Protein AF-A0A1R1DD20-F1 (afdb_monomer_lite)

Radius of gyration: 74.88 Å; chains: 1; bounding box: 158×71×211 Å

Structure (mmCIF, N/CA/C/O backbone):
data_AF-A0A1R1DD20-F1
#
_entry.id   AF-A0A1R1DD20-F1
#
loop_
_atom_site.group_PDB
_atom_site.id
_atom_site.type_symbol
_atom_site.label_atom_id
_atom_site.label_alt_id
_atom_site.label_comp_id
_atom_site.label_asym_id
_atom_site.label_entity_id
_atom_site.label_seq_id
_atom_site.pdbx_PDB_ins_code
_atom_site.Cartn_x
_atom_site.Cartn_y
_atom_site.Cartn_z
_atom_site.occupancy
_atom_site.B_iso_or_equiv
_atom_site.auth_seq_id
_atom_site.auth_comp_id
_atom_site.auth_asym_id
_atom_site.auth_atom_id
_atom_site.pdbx_PDB_model_num
ATOM 1 N N . MET A 1 1 ? -48.613 -47.221 104.672 1.00 61.50 1 MET A N 1
ATOM 2 C CA . MET A 1 1 ? -49.434 -46.073 104.226 1.00 61.50 1 MET A CA 1
ATOM 3 C C . MET A 1 1 ? -50.662 -46.641 103.540 1.00 61.50 1 MET A C 1
ATOM 5 O O . MET A 1 1 ? -50.498 -47.366 102.568 1.00 61.50 1 MET A O 1
ATOM 9 N N . ALA A 1 2 ? -51.856 -46.431 104.097 1.00 71.31 2 ALA A N 1
ATOM 10 C CA . ALA A 1 2 ? -53.086 -46.930 103.487 1.00 71.31 2 ALA A CA 1
ATOM 11 C C . ALA A 1 2 ? -53.359 -46.147 102.195 1.00 71.31 2 ALA A C 1
ATOM 13 O O . ALA A 1 2 ? -53.372 -44.917 102.213 1.00 71.31 2 ALA A O 1
ATOM 14 N N . PHE A 1 3 ? -53.541 -46.850 101.078 1.00 74.38 3 PHE A N 1
ATOM 15 C CA . PHE A 1 3 ? -53.984 -46.236 99.832 1.00 74.38 3 PHE A CA 1
ATOM 16 C C . PHE A 1 3 ? -55.455 -45.858 100.003 1.00 74.38 3 PHE A C 1
ATOM 18 O O . PHE A 1 3 ? -56.315 -46.733 100.064 1.00 74.38 3 PHE A O 1
ATOM 25 N N . ILE A 1 4 ? -55.739 -44.565 100.150 1.00 79.25 4 ILE A N 1
ATOM 26 C CA . ILE A 1 4 ? -57.110 -44.056 100.176 1.00 79.25 4 ILE A CA 1
ATOM 27 C C . ILE A 1 4 ? -57.468 -43.712 98.726 1.00 79.25 4 ILE A C 1
ATOM 29 O O . ILE A 1 4 ? -56.959 -42.714 98.207 1.00 79.25 4 ILE A O 1
ATOM 33 N N . PRO A 1 5 ? -58.293 -44.522 98.037 1.00 80.25 5 PRO A N 1
ATOM 34 C CA . PRO A 1 5 ? -58.722 -44.191 96.690 1.00 80.25 5 PRO A CA 1
ATOM 35 C C . PRO A 1 5 ? -59.561 -42.913 96.733 1.00 80.25 5 PRO A C 1
ATOM 37 O O . PRO A 1 5 ? -60.446 -42.746 97.575 1.00 80.25 5 PRO A O 1
ATOM 40 N N . ARG A 1 6 ? -59.280 -41.989 95.815 1.00 82.31 6 ARG A N 1
ATOM 41 C CA . ARG A 1 6 ? -60.066 -40.764 95.680 1.00 82.31 6 ARG A CA 1
ATOM 42 C C . ARG A 1 6 ? -61.450 -41.142 95.157 1.00 82.31 6 ARG A C 1
ATOM 44 O O . ARG A 1 6 ? -61.569 -41.641 94.042 1.00 82.31 6 ARG A O 1
ATOM 51 N N . LEU A 1 7 ? -62.490 -40.911 95.956 1.00 78.56 7 LEU A N 1
ATOM 52 C CA . LEU A 1 7 ? -63.867 -41.129 95.523 1.00 78.56 7 LEU A CA 1
ATOM 53 C C . LEU A 1 7 ? -64.209 -40.084 94.452 1.00 78.56 7 LEU A C 1
ATOM 55 O O . LEU A 1 7 ? -64.251 -38.885 94.740 1.00 78.56 7 LEU A O 1
ATOM 59 N N . ILE A 1 8 ? -64.406 -40.523 93.208 1.00 84.06 8 ILE A N 1
ATOM 60 C CA . ILE A 1 8 ? -64.797 -39.630 92.115 1.00 84.06 8 ILE A CA 1
ATOM 61 C C . ILE A 1 8 ? -66.278 -39.309 92.288 1.00 84.06 8 ILE A C 1
ATOM 63 O O . ILE A 1 8 ? -67.155 -40.125 92.018 1.00 84.06 8 ILE A O 1
ATOM 67 N N . THR A 1 9 ? -66.555 -38.114 92.796 1.00 86.44 9 THR A N 1
ATOM 68 C CA . THR A 1 9 ? -67.909 -37.568 92.862 1.00 86.44 9 THR A CA 1
ATOM 69 C C . THR A 1 9 ? -68.237 -36.874 91.544 1.00 86.44 9 THR A C 1
ATOM 71 O O . THR A 1 9 ? -67.338 -36.391 90.858 1.00 86.44 9 THR A O 1
ATOM 74 N N . LYS A 1 10 ? -69.526 -36.753 91.203 1.00 87.88 10 LYS A N 1
ATOM 75 C CA . LYS A 1 10 ? -69.967 -36.015 90.002 1.00 87.88 10 LYS A CA 1
ATOM 76 C C . LYS A 1 10 ? -69.377 -34.600 89.922 1.00 87.88 10 LYS A C 1
ATOM 78 O O . LYS A 1 10 ? -69.070 -34.124 88.839 1.00 87.88 10 LYS A O 1
ATOM 83 N N . PHE A 1 11 ? -69.179 -33.951 91.071 1.00 88.19 11 PHE A N 1
ATOM 84 C CA . PHE A 1 11 ? -68.541 -32.637 91.154 1.00 88.19 11 PHE A CA 1
ATOM 85 C C . PHE A 1 11 ? -67.050 -32.674 90.795 1.00 88.19 11 PHE A C 1
ATOM 87 O O . PHE A 1 11 ? -66.579 -31.793 90.082 1.00 88.19 11 PHE A O 1
ATOM 94 N N . LEU A 1 12 ? -66.305 -33.686 91.260 1.00 88.12 12 LEU A N 1
ATOM 95 C CA . LEU A 1 12 ? -64.890 -33.847 90.915 1.00 88.12 12 LEU A CA 1
ATOM 96 C C . LEU A 1 12 ? -64.710 -34.206 89.434 1.00 88.12 12 LEU A C 1
ATOM 98 O O . LEU A 1 12 ? -63.778 -33.723 88.800 1.00 88.12 12 LEU A O 1
ATOM 102 N N . ASP A 1 13 ? -65.608 -35.029 88.896 1.00 90.75 13 ASP A N 1
ATOM 103 C CA . ASP A 1 13 ? -65.610 -35.431 87.489 1.00 90.75 13 ASP A CA 1
ATOM 104 C C . ASP A 1 13 ? -65.896 -34.239 86.563 1.00 90.75 13 ASP A C 1
ATOM 106 O O . ASP A 1 13 ? -65.134 -33.963 85.639 1.00 90.75 13 ASP A O 1
ATOM 110 N N . LEU A 1 14 ? -66.911 -33.436 86.897 1.00 92.12 14 LEU A N 1
ATOM 111 C CA . LEU A 1 14 ? -67.240 -32.210 86.170 1.00 92.12 14 LEU A CA 1
ATOM 112 C C . LEU A 1 14 ? -66.114 -31.168 86.242 1.00 92.12 14 LEU A C 1
ATOM 114 O O . LEU A 1 14 ? -65.794 -30.539 85.238 1.00 92.12 14 LEU A O 1
ATOM 118 N N . ALA A 1 15 ? -65.467 -31.017 87.401 1.00 91.75 15 ALA A N 1
ATOM 119 C CA . ALA A 1 15 ? -64.310 -30.136 87.546 1.00 91.75 15 ALA A CA 1
ATOM 120 C C . ALA A 1 15 ? -63.096 -30.623 86.732 1.00 91.75 15 ALA A C 1
ATOM 122 O O . ALA A 1 15 ? -62.357 -29.815 86.176 1.00 91.75 15 ALA A O 1
ATOM 123 N N . ASN A 1 16 ? -62.875 -31.937 86.637 1.00 91.94 16 ASN A N 1
ATOM 124 C CA . ASN A 1 16 ? -61.813 -32.498 85.799 1.00 91.94 16 ASN A CA 1
ATOM 125 C C . ASN A 1 16 ? -62.098 -32.312 84.308 1.00 91.94 16 ASN A C 1
ATOM 127 O O . ASN A 1 16 ? -61.188 -31.944 83.569 1.00 91.94 16 ASN A O 1
ATOM 131 N N . LEU A 1 17 ? -63.346 -32.521 83.887 1.00 94.25 17 LEU A N 1
ATOM 132 C CA . LEU A 1 17 ? -63.783 -32.286 82.516 1.00 94.25 17 LEU A CA 1
ATOM 133 C C . LEU A 1 17 ? -63.653 -30.808 82.133 1.00 94.25 17 LEU A C 1
ATOM 135 O O . LEU A 1 17 ? -63.146 -30.512 81.058 1.00 94.25 17 LEU A O 1
ATOM 139 N N . GLN A 1 18 ? -64.022 -29.891 83.033 1.00 95.25 18 GLN A N 1
ATOM 140 C CA . GLN A 1 18 ? -63.839 -28.455 82.818 1.00 95.25 18 GLN A CA 1
ATOM 141 C C . GLN A 1 18 ? -62.367 -28.114 82.568 1.00 95.25 18 GLN A C 1
ATOM 143 O O . GLN A 1 18 ? -62.055 -27.515 81.549 1.00 95.25 18 GLN A O 1
ATOM 148 N N . ARG A 1 19 ? -61.449 -28.591 83.421 1.00 96.31 19 ARG A N 1
ATOM 149 C CA . ARG A 1 19 ? -60.005 -28.375 83.214 1.00 96.31 19 ARG A CA 1
ATOM 150 C C . ARG A 1 19 ? -59.499 -28.961 81.898 1.00 96.31 19 ARG A C 1
ATOM 152 O O . ARG A 1 19 ? -58.594 -28.406 81.291 1.00 96.31 19 ARG A O 1
ATOM 159 N N . HIS A 1 20 ? -60.041 -30.099 81.471 1.00 96.50 20 HIS A N 1
ATOM 160 C CA . HIS A 1 20 ? -59.657 -30.700 80.197 1.00 96.50 20 HIS A CA 1
ATOM 161 C C . HIS A 1 20 ? -60.138 -29.859 79.007 1.00 96.50 20 HIS A C 1
ATOM 163 O O . HIS A 1 20 ? -59.388 -29.678 78.052 1.00 96.50 20 HIS A O 1
ATOM 169 N N . ASN A 1 21 ? -61.346 -29.298 79.094 1.00 96.56 21 ASN A N 1
ATOM 170 C CA . ASN A 1 21 ? -61.880 -28.378 78.092 1.00 96.56 21 ASN A CA 1
ATOM 171 C C . ASN A 1 21 ? -61.090 -27.061 78.043 1.00 96.56 21 ASN A C 1
ATOM 173 O O . ASN A 1 21 ? -60.796 -26.580 76.952 1.00 96.56 21 ASN A O 1
ATOM 177 N N . ASP A 1 22 ? -60.702 -26.520 79.200 1.00 97.19 22 ASP A N 1
ATOM 178 C CA . ASP A 1 22 ? -59.865 -25.317 79.288 1.00 97.19 22 ASP A CA 1
ATOM 179 C C . ASP A 1 22 ? -58.496 -25.573 78.636 1.00 97.19 22 ASP A C 1
ATOM 181 O O . ASP A 1 22 ? -58.099 -24.853 77.723 1.00 97.19 22 ASP A O 1
ATOM 185 N N . ASN A 1 23 ? -57.833 -26.682 78.993 1.00 97.31 23 ASN A N 1
ATOM 186 C CA . ASN A 1 23 ? -56.569 -27.086 78.371 1.00 97.31 23 ASN A CA 1
ATOM 187 C C . ASN A 1 23 ? -56.694 -27.260 76.847 1.00 97.31 23 ASN A C 1
ATOM 189 O O . ASN A 1 23 ? -55.783 -26.896 76.109 1.00 97.31 23 ASN A O 1
ATOM 193 N N . PHE A 1 24 ? -57.798 -27.841 76.364 1.00 97.56 24 PHE A N 1
ATOM 194 C CA . PHE A 1 24 ? -58.042 -27.996 74.929 1.00 97.56 24 PHE A CA 1
ATOM 195 C C . PHE A 1 24 ? -58.168 -26.635 74.228 1.00 97.56 24 PHE A C 1
ATOM 197 O O . PHE A 1 24 ? -57.576 -26.433 73.169 1.00 97.56 24 PHE A O 1
ATOM 204 N N . SER A 1 25 ? -58.888 -25.690 74.839 1.00 97.44 25 SER A N 1
ATOM 205 C CA . SER A 1 25 ? -59.035 -24.323 74.328 1.00 97.44 25 SER A CA 1
ATOM 206 C C . SER A 1 25 ? -57.699 -23.575 74.278 1.00 97.44 25 SER A C 1
ATOM 208 O O . SER A 1 25 ? -57.407 -22.885 73.296 1.00 97.44 25 SER A O 1
ATOM 210 N N . ASP A 1 26 ? -56.870 -23.730 75.310 1.00 97.69 26 ASP A N 1
ATOM 211 C CA . ASP A 1 26 ? -55.540 -23.120 75.371 1.00 97.69 26 ASP A CA 1
ATOM 212 C C . ASP A 1 26 ? -54.628 -23.675 74.268 1.00 97.69 26 ASP A C 1
ATOM 214 O O . ASP A 1 26 ? -53.989 -22.913 73.542 1.00 97.69 26 ASP A O 1
ATOM 218 N N . ILE A 1 27 ? -54.618 -25.001 74.081 1.00 97.50 27 ILE A N 1
ATOM 219 C CA . ILE A 1 27 ? -53.834 -25.659 73.025 1.00 97.50 27 ILE A CA 1
ATOM 220 C C . ILE A 1 27 ? -54.277 -25.186 71.639 1.00 97.50 27 ILE A C 1
ATOM 222 O O . ILE A 1 27 ? -53.425 -24.873 70.810 1.00 97.50 27 ILE A O 1
ATOM 226 N N . GLN A 1 28 ? -55.587 -25.103 71.386 1.00 97.62 28 GLN A N 1
ATOM 227 C CA . GLN A 1 28 ? -56.105 -24.614 70.107 1.00 97.62 28 GLN A CA 1
ATOM 228 C C . GLN A 1 28 ? -55.630 -23.183 69.831 1.00 97.62 28 GLN A C 1
ATOM 230 O O . GLN A 1 28 ? -55.170 -22.883 68.734 1.00 97.62 28 GLN A O 1
ATOM 235 N N . THR A 1 29 ? -55.658 -22.324 70.850 1.00 97.44 29 THR A N 1
ATOM 236 C CA . THR A 1 29 ? -55.214 -20.930 70.732 1.00 97.44 29 THR A CA 1
ATOM 237 C C . THR A 1 29 ? -53.728 -20.824 70.372 1.00 97.44 29 THR A C 1
ATOM 239 O O . THR A 1 29 ? -53.349 -19.998 69.541 1.00 97.44 29 THR A O 1
ATOM 242 N N . GLU A 1 30 ? -52.866 -21.643 70.977 1.00 97.25 30 GLU A N 1
ATOM 243 C CA . GLU A 1 30 ? -51.431 -21.646 70.661 1.00 97.25 30 GLU A CA 1
ATOM 244 C C . GLU A 1 30 ? -51.131 -22.245 69.281 1.00 97.25 30 GLU A C 1
ATOM 246 O O . GLU A 1 30 ? -50.258 -21.741 68.572 1.00 97.25 30 GLU A O 1
ATOM 251 N N . LEU A 1 31 ? -51.879 -23.271 68.863 1.00 97.06 31 LEU A N 1
ATOM 252 C CA . LEU A 1 31 ? -51.782 -23.825 67.510 1.00 97.06 31 LEU A CA 1
ATOM 253 C C . LEU A 1 31 ? -52.184 -22.794 66.452 1.00 97.06 31 LEU A C 1
ATOM 255 O O . LEU A 1 31 ? -51.440 -22.597 65.495 1.00 97.06 31 LEU A O 1
ATOM 259 N N . ASP A 1 32 ? -53.278 -22.062 66.663 1.00 96.62 32 ASP A N 1
ATOM 260 C CA . ASP A 1 32 ? -53.725 -21.014 65.739 1.00 96.62 32 ASP A CA 1
ATOM 261 C C . ASP A 1 32 ? -52.675 -19.894 65.608 1.00 96.62 32 ASP A C 1
ATOM 263 O O . ASP A 1 32 ? -52.410 -19.393 64.512 1.00 96.62 32 ASP A O 1
ATOM 267 N N . LYS A 1 33 ? -52.016 -19.517 66.716 1.00 94.94 33 LYS A N 1
ATOM 268 C CA . LYS A 1 33 ? -50.890 -18.563 66.699 1.00 94.94 33 LYS A CA 1
ATOM 269 C C . LYS A 1 33 ? -49.689 -19.108 65.931 1.00 94.94 33 LYS A C 1
ATOM 271 O O . LYS A 1 33 ? -49.054 -18.355 65.191 1.00 94.94 33 LYS A O 1
ATOM 276 N N . HIS A 1 34 ? -49.363 -20.386 66.111 1.00 94.25 34 HIS A N 1
ATOM 277 C CA . HIS A 1 34 ? -48.270 -21.036 65.393 1.00 94.25 34 HIS A CA 1
ATOM 278 C C . HIS A 1 34 ? -48.547 -21.090 63.886 1.00 94.25 34 HIS A C 1
ATOM 280 O O . HIS A 1 34 ? -47.688 -20.708 63.093 1.00 94.25 34 HIS A O 1
ATOM 286 N N . ASP A 1 35 ? -49.756 -21.471 63.482 1.00 95.31 35 ASP A N 1
ATOM 287 C CA . ASP A 1 35 ? -50.154 -21.515 62.074 1.00 95.31 35 ASP A CA 1
ATOM 288 C C . ASP A 1 35 ? -50.131 -20.119 61.442 1.00 95.31 35 ASP A C 1
ATOM 290 O O . ASP A 1 35 ? -49.641 -19.945 60.322 1.00 95.31 35 ASP A O 1
ATOM 294 N N . LEU A 1 36 ? -50.558 -19.096 62.189 1.00 93.75 36 LEU A N 1
ATOM 295 C CA . LEU A 1 36 ? -50.459 -17.700 61.765 1.00 93.75 36 LEU A CA 1
ATOM 296 C C . LEU A 1 36 ? -49.001 -17.257 61.598 1.00 93.75 36 LEU A C 1
ATOM 298 O O . LEU A 1 36 ? -48.673 -16.569 60.630 1.00 93.75 36 LEU A O 1
ATOM 302 N N . HIS A 1 37 ? -48.114 -17.672 62.502 1.00 91.88 37 HIS A N 1
ATOM 303 C CA . HIS A 1 37 ? -46.685 -17.396 62.400 1.00 91.88 37 HIS A CA 1
ATOM 304 C C . HIS A 1 37 ? -46.050 -18.075 61.172 1.00 91.88 37 HIS A C 1
ATOM 306 O O . HIS A 1 37 ? -45.356 -17.408 60.405 1.00 91.88 37 HIS A O 1
ATOM 312 N N . VAL A 1 38 ? -46.331 -19.361 60.931 1.00 93.12 38 VAL A N 1
ATOM 313 C CA . VAL A 1 38 ? -45.816 -20.128 59.775 1.00 93.12 38 VAL A CA 1
ATOM 314 C C . VAL A 1 38 ? -46.340 -19.580 58.440 1.00 93.12 38 VAL A C 1
ATOM 316 O O . VAL A 1 38 ? -45.619 -19.563 57.434 1.00 93.12 38 VAL A O 1
ATOM 319 N N . ALA A 1 39 ? -47.587 -19.106 58.415 1.00 92.38 39 ALA A N 1
ATOM 320 C CA . ALA A 1 39 ? -48.183 -18.468 57.244 1.00 92.38 39 ALA A CA 1
ATOM 321 C C . ALA A 1 39 ? -47.634 -17.053 56.985 1.00 92.38 39 ALA A C 1
ATOM 323 O O . ALA A 1 39 ? -47.698 -16.571 55.850 1.00 92.38 39 ALA A O 1
ATOM 324 N N . ASN A 1 40 ? -47.070 -16.389 57.999 1.00 89.69 40 ASN A N 1
ATOM 325 C CA . ASN A 1 40 ? -46.573 -15.027 57.879 1.00 89.69 40 ASN A CA 1
ATOM 326 C C . ASN A 1 40 ? -45.295 -14.962 57.020 1.00 89.69 40 ASN A C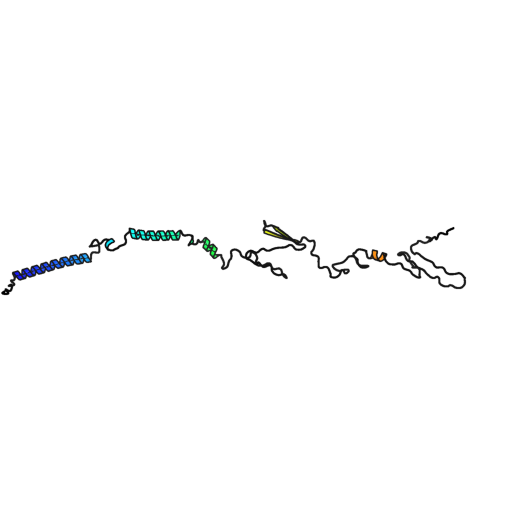 1
ATOM 328 O O . ASN A 1 40 ? -44.239 -15.480 57.376 1.00 89.69 40 ASN A O 1
ATOM 332 N N . LYS A 1 41 ? -45.383 -14.270 55.879 1.00 88.56 41 LYS A N 1
ATOM 333 C CA . LYS A 1 41 ? -44.245 -13.989 54.984 1.00 88.56 41 LYS A CA 1
ATOM 334 C C . LYS A 1 41 ? -43.610 -12.614 55.224 1.00 88.56 41 LYS A C 1
ATOM 336 O O . LYS A 1 41 ? -42.572 -12.312 54.641 1.00 88.56 41 LYS A O 1
ATOM 341 N N . ASN A 1 42 ? -44.198 -11.804 56.102 1.00 87.88 42 ASN A N 1
ATOM 342 C CA . ASN A 1 42 ? -43.713 -10.486 56.495 1.00 87.88 42 ASN A CA 1
ATOM 343 C C . ASN A 1 42 ? -42.781 -10.627 57.694 1.00 87.88 42 ASN A C 1
ATOM 345 O O . ASN A 1 42 ? -43.212 -10.418 58.824 1.00 87.88 42 ASN A O 1
ATOM 349 N N . ASN A 1 43 ? -41.534 -11.026 57.420 1.00 86.06 43 ASN A N 1
ATOM 350 C CA . ASN A 1 43 ? -40.408 -11.074 58.358 1.00 86.06 43 ASN A CA 1
ATOM 351 C C . ASN A 1 43 ? -40.811 -11.186 59.851 1.00 86.06 43 ASN A C 1
ATOM 353 O O . ASN A 1 43 ? -40.554 -10.266 60.623 1.00 86.06 43 ASN A O 1
ATOM 357 N N . PRO A 1 44 ? -41.472 -12.282 60.275 1.00 87.69 44 PRO A N 1
ATOM 358 C CA . PRO A 1 44 ? -42.154 -12.353 61.575 1.00 87.69 44 PRO A CA 1
ATOM 359 C C . PRO A 1 44 ? -41.214 -12.337 62.790 1.00 87.69 44 PRO A C 1
ATOM 361 O O . PRO A 1 44 ? -41.673 -12.317 63.930 1.00 87.69 44 PRO A O 1
ATOM 364 N N . HIS A 1 45 ? -39.908 -12.389 62.545 1.00 86.19 45 HIS A N 1
ATOM 365 C CA . HIS A 1 45 ? -38.850 -12.345 63.547 1.00 86.19 45 HIS A CA 1
ATOM 366 C C . HIS A 1 45 ? -37.911 -11.153 63.355 1.00 86.19 45 HIS A C 1
ATOM 368 O O . HIS A 1 45 ? -36.841 -11.129 63.961 1.00 86.19 45 HIS A O 1
ATOM 374 N N . ASP A 1 46 ? -38.274 -10.214 62.477 1.00 87.81 46 ASP A N 1
ATOM 375 C CA . ASP A 1 46 ? -37.459 -9.055 62.123 1.00 87.81 46 ASP A CA 1
ATOM 376 C C . ASP A 1 46 ? -36.008 -9.433 61.760 1.00 87.81 46 ASP A C 1
ATOM 378 O O . ASP A 1 46 ? -35.069 -8.680 62.029 1.00 87.81 46 ASP A O 1
ATOM 382 N N . VAL A 1 47 ? -35.798 -10.607 61.135 1.00 90.94 47 VAL A N 1
ATOM 383 C CA . VAL A 1 47 ? -34.460 -11.025 60.711 1.00 90.94 47 VAL A CA 1
ATOM 384 C C . VAL A 1 47 ? -33.907 -10.001 59.733 1.00 90.94 47 VAL A C 1
ATOM 386 O O . VAL A 1 47 ? -34.535 -9.610 58.748 1.00 90.94 47 VAL A O 1
ATOM 389 N N . THR A 1 48 ? -32.716 -9.522 60.040 1.00 88.56 48 THR A N 1
ATOM 390 C CA . THR A 1 48 ? -32.041 -8.499 59.257 1.00 88.56 48 THR A CA 1
ATOM 391 C C . THR A 1 48 ? -31.373 -9.125 58.040 1.00 88.56 48 THR A C 1
ATOM 393 O O . THR A 1 48 ? -30.947 -10.282 58.062 1.00 88.56 48 THR A O 1
ATOM 396 N N . ALA A 1 49 ? -31.188 -8.325 56.989 1.00 84.75 49 ALA A N 1
ATOM 397 C CA . ALA A 1 49 ? -30.380 -8.704 55.831 1.00 84.75 49 ALA A CA 1
ATOM 398 C C . ALA A 1 49 ? -28.979 -9.210 56.237 1.00 84.75 49 ALA A C 1
ATOM 400 O O . ALA A 1 49 ? -28.464 -10.149 55.637 1.00 84.75 49 ALA A O 1
ATOM 401 N N . ALA A 1 50 ? -28.398 -8.647 57.304 1.00 85.38 50 ALA A N 1
ATOM 402 C CA . ALA A 1 50 ? -27.109 -9.074 57.842 1.00 85.38 50 ALA A CA 1
ATOM 403 C C . ALA A 1 50 ? -27.149 -10.496 58.426 1.00 85.38 50 ALA A C 1
ATOM 405 O O . ALA A 1 50 ? -26.232 -11.276 58.185 1.00 85.38 50 ALA A O 1
ATOM 406 N N . GLN A 1 51 ? -28.218 -10.859 59.146 1.00 89.56 51 GLN A N 1
ATOM 407 C CA . GLN A 1 51 ? -28.374 -12.201 59.726 1.00 89.56 51 GLN A CA 1
ATOM 408 C C . GLN A 1 51 ? -28.501 -13.296 58.660 1.00 89.56 51 GLN A C 1
ATOM 410 O O . GLN A 1 51 ? -28.042 -14.411 58.886 1.00 89.56 51 GLN A O 1
ATOM 415 N N . ILE A 1 52 ? -29.086 -12.982 57.502 1.00 91.19 52 ILE A N 1
ATOM 416 C CA . ILE A 1 52 ? -29.224 -13.924 56.378 1.00 91.19 52 ILE A CA 1
ATOM 417 C C . ILE A 1 52 ? -28.078 -13.828 55.356 1.00 91.19 52 ILE A C 1
ATOM 419 O O . ILE A 1 52 ? -28.091 -14.547 54.360 1.00 91.19 52 ILE A O 1
ATOM 423 N N . GLY A 1 53 ? -27.101 -12.937 55.568 1.00 88.75 53 GLY A N 1
ATOM 424 C CA . GLY A 1 53 ? -25.999 -12.706 54.628 1.00 88.75 53 GLY A CA 1
ATOM 425 C C . GLY A 1 53 ? -26.440 -12.130 53.277 1.00 88.75 53 GLY A C 1
ATOM 426 O O . GLY A 1 53 ? -25.758 -12.332 52.273 1.00 88.75 53 GLY A O 1
ATOM 427 N N . ALA A 1 54 ? -27.583 -11.444 53.227 1.00 91.44 54 ALA A N 1
ATOM 428 C CA . ALA A 1 54 ? -28.056 -10.811 52.006 1.00 91.44 54 ALA A CA 1
ATOM 429 C C . ALA A 1 54 ? -27.121 -9.664 51.604 1.00 91.44 54 ALA A C 1
ATOM 431 O O . ALA A 1 54 ? -26.682 -8.864 52.434 1.00 91.44 54 ALA A O 1
ATOM 432 N N . GLU A 1 55 ? -26.835 -9.587 50.306 1.00 92.25 55 GLU A N 1
ATOM 433 C CA . GLU A 1 55 ? -26.031 -8.520 49.722 1.00 92.25 55 GLU A CA 1
ATOM 434 C C . GLU A 1 55 ? -26.658 -7.155 50.028 1.00 92.25 55 GLU A C 1
ATOM 436 O O . GLU A 1 55 ? -27.866 -6.952 49.881 1.00 92.25 55 GLU A O 1
ATOM 441 N N . THR A 1 56 ? -25.827 -6.201 50.443 1.00 92.75 56 THR A N 1
ATOM 442 C CA . THR A 1 56 ? -26.304 -4.839 50.693 1.00 92.75 56 THR A CA 1
ATOM 443 C C . THR A 1 56 ? -26.413 -4.075 49.374 1.00 92.75 56 THR A C 1
ATOM 445 O O . THR A 1 56 ? -25.643 -4.339 48.446 1.00 92.75 56 THR A O 1
ATOM 448 N N . PRO A 1 57 ? -27.278 -3.050 49.280 1.00 93.56 57 PRO A N 1
ATOM 449 C CA . PRO A 1 57 ? -27.288 -2.157 48.121 1.00 93.56 57 PRO A CA 1
ATOM 450 C C . PRO A 1 57 ? -25.902 -1.569 47.804 1.00 93.56 57 PRO A C 1
ATOM 452 O O . PRO A 1 57 ? -25.531 -1.443 46.641 1.00 93.56 57 PRO A O 1
ATOM 455 N N . ILE A 1 58 ? -25.099 -1.281 48.836 1.00 95.50 58 ILE A N 1
ATOM 456 C CA . ILE A 1 58 ? -23.729 -0.760 48.704 1.00 95.50 58 ILE A CA 1
ATOM 457 C C . ILE A 1 58 ? -22.785 -1.796 48.083 1.00 95.50 58 ILE A C 1
ATOM 459 O O . ILE A 1 58 ? -21.976 -1.456 47.217 1.00 95.50 58 ILE A O 1
ATOM 463 N N . GLY A 1 59 ? -22.860 -3.056 48.510 1.00 95.38 59 GLY A N 1
ATOM 464 C CA . GLY A 1 59 ? -21.994 -4.108 47.981 1.00 95.38 59 GLY A CA 1
ATOM 465 C C . GLY A 1 59 ? -22.376 -4.513 46.555 1.00 95.38 59 GLY A C 1
ATOM 466 O O . GLY A 1 59 ? -21.497 -4.659 45.702 1.00 95.38 59 GLY A O 1
ATOM 467 N N . ALA A 1 60 ? -23.675 -4.547 46.239 1.00 96.44 60 ALA A N 1
ATOM 468 C CA . ALA A 1 60 ? -24.155 -4.679 44.863 1.00 96.44 60 ALA A CA 1
ATOM 469 C C . ALA A 1 60 ? -23.652 -3.526 43.975 1.00 96.44 60 ALA A C 1
ATOM 471 O O . ALA A 1 60 ? -23.121 -3.769 42.889 1.00 96.44 60 ALA A O 1
ATOM 472 N N . GLN A 1 61 ? -23.732 -2.284 44.464 1.00 97.56 61 GLN A N 1
ATOM 473 C CA . GLN A 1 61 ? -23.218 -1.118 43.748 1.00 97.56 61 GLN A CA 1
ATOM 474 C C . GLN A 1 61 ? -21.700 -1.193 43.548 1.00 97.56 61 GLN A C 1
ATOM 476 O O . GLN A 1 61 ? -21.214 -0.900 42.462 1.00 97.56 61 GLN A O 1
ATOM 481 N N . SER A 1 62 ? -20.948 -1.641 44.556 1.00 97.31 62 SER A N 1
ATOM 482 C CA . SER A 1 62 ? -19.492 -1.819 44.458 1.00 97.31 62 SER A CA 1
ATOM 483 C C . SER A 1 62 ? -19.109 -2.809 43.356 1.00 97.31 62 SER A C 1
ATOM 485 O O . SER A 1 62 ? -18.201 -2.540 42.571 1.00 97.31 62 SER A O 1
ATOM 487 N N . LYS A 1 63 ? -19.832 -3.932 43.246 1.00 97.00 63 LYS A N 1
ATOM 488 C CA . LYS A 1 63 ? -19.631 -4.922 42.176 1.00 97.00 63 LYS A CA 1
ATOM 489 C C . LYS A 1 63 ? -19.963 -4.346 40.799 1.00 97.00 63 LYS A C 1
ATOM 491 O O . LYS A 1 63 ? -19.188 -4.539 39.866 1.00 97.00 63 LYS A O 1
ATOM 496 N N . ALA A 1 64 ? -21.071 -3.614 40.682 1.00 98.19 64 ALA A N 1
ATOM 497 C CA . ALA A 1 64 ? -21.455 -2.951 39.437 1.00 98.19 64 ALA A CA 1
ATOM 498 C C . ALA A 1 64 ? -20.401 -1.926 38.993 1.00 98.19 64 ALA A C 1
ATOM 500 O O . ALA A 1 64 ? -19.988 -1.930 37.837 1.00 98.19 64 ALA A O 1
ATOM 501 N N . THR A 1 65 ? -19.893 -1.116 39.924 1.00 98.50 65 THR A N 1
ATOM 502 C CA . THR A 1 65 ? -18.817 -0.155 39.659 1.00 98.50 65 THR A CA 1
ATOM 503 C C . THR A 1 65 ? -17.528 -0.852 39.226 1.00 98.50 65 THR A C 1
ATOM 505 O O . THR A 1 65 ? -16.888 -0.409 38.280 1.00 98.50 65 THR A O 1
ATOM 508 N N . ALA A 1 66 ? -17.147 -1.964 39.862 1.00 98.50 66 ALA A N 1
ATOM 509 C CA . ALA A 1 66 ? -15.960 -2.719 39.458 1.00 98.50 66 ALA A CA 1
ATOM 510 C C . ALA A 1 66 ? -16.074 -3.249 38.019 1.00 98.50 66 ALA A C 1
ATOM 512 O O . ALA A 1 66 ? -15.126 -3.148 37.242 1.00 98.50 66 ALA A O 1
ATOM 513 N N . VAL A 1 67 ? -17.248 -3.767 37.643 1.00 98.50 67 VAL A N 1
ATOM 514 C CA . VAL A 1 67 ? -17.520 -4.196 36.265 1.00 98.50 67 VAL A CA 1
ATOM 515 C C . VAL A 1 67 ? -17.483 -3.009 35.305 1.00 98.50 67 VAL A C 1
ATOM 517 O O . VAL A 1 67 ? -16.845 -3.114 34.262 1.00 98.50 67 VAL A O 1
ATOM 520 N N . GLN A 1 68 ? -18.094 -1.876 35.663 1.00 98.44 68 GLN A N 1
ATOM 521 C CA . GLN A 1 68 ? -18.070 -0.673 34.830 1.00 98.44 68 GLN A CA 1
ATOM 522 C C . GLN A 1 68 ? -16.637 -0.186 34.591 1.00 98.44 68 GLN A C 1
ATOM 524 O O . GLN A 1 68 ? -16.252 0.028 33.449 1.00 98.44 68 GLN A O 1
ATOM 529 N N . ASN A 1 69 ? -15.806 -0.135 35.634 1.00 98.44 69 ASN A N 1
ATOM 530 C CA . ASN A 1 69 ? -14.399 0.248 35.512 1.00 98.44 69 ASN A CA 1
ATOM 531 C C . ASN A 1 69 ? -13.622 -0.688 34.575 1.00 98.44 69 ASN A C 1
ATOM 533 O O . ASN A 1 69 ? -12.792 -0.234 33.785 1.00 98.44 69 ASN A O 1
ATOM 537 N N . ASN A 1 70 ? -13.890 -1.995 34.640 1.00 98.19 70 ASN A N 1
ATOM 538 C CA . ASN A 1 70 ? -13.271 -2.968 33.740 1.00 98.19 70 ASN A CA 1
ATOM 539 C C . ASN A 1 70 ? -13.719 -2.755 32.286 1.00 98.19 70 ASN A C 1
ATOM 541 O O . ASN A 1 70 ? -12.896 -2.843 31.376 1.00 98.19 70 ASN A O 1
ATOM 545 N N . LEU A 1 71 ? -15.001 -2.451 32.063 1.00 98.12 71 LEU A N 1
ATOM 546 C CA . LEU A 1 71 ? -15.539 -2.148 30.735 1.00 98.12 71 LEU A CA 1
ATOM 547 C C . LEU A 1 71 ? -14.972 -0.842 30.176 1.00 98.12 71 LEU A C 1
ATOM 549 O O . LEU A 1 71 ? -14.587 -0.800 29.009 1.00 98.12 71 LEU A O 1
ATOM 553 N N . ASP A 1 72 ? -14.848 0.194 30.998 1.00 98.06 72 ASP A N 1
ATOM 554 C CA . ASP A 1 72 ? -14.253 1.475 30.607 1.00 98.06 72 ASP A CA 1
ATOM 555 C 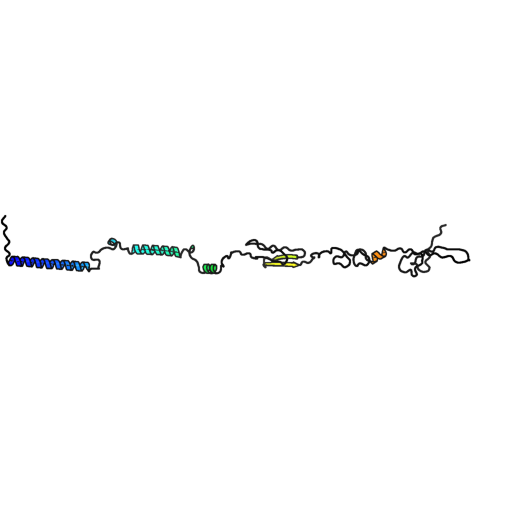C . ASP A 1 72 ? -12.767 1.295 30.270 1.00 98.06 72 ASP A C 1
ATOM 557 O O . ASP A 1 72 ? -12.280 1.799 29.259 1.00 98.06 72 ASP A O 1
ATOM 561 N N . THR A 1 73 ? -12.049 0.486 31.055 1.00 97.88 73 THR A N 1
ATOM 562 C CA . THR A 1 73 ? -10.652 0.112 30.776 1.00 97.88 73 THR A CA 1
ATOM 563 C C . THR A 1 73 ? -10.527 -0.660 29.463 1.00 97.88 73 THR A C 1
ATOM 565 O O . THR A 1 73 ? -9.631 -0.389 28.670 1.00 97.88 73 THR A O 1
ATOM 568 N N . HIS A 1 74 ? -11.428 -1.610 29.202 1.00 97.56 74 HIS A N 1
ATOM 569 C CA . HIS A 1 74 ? -11.437 -2.357 27.946 1.00 97.56 74 HIS A CA 1
ATOM 570 C C . HIS A 1 74 ? -11.723 -1.435 26.756 1.00 97.56 74 HIS A C 1
ATOM 572 O O . HIS A 1 74 ? -10.936 -1.378 25.819 1.00 97.56 74 HIS A O 1
ATOM 578 N N . THR A 1 75 ? -12.827 -0.689 26.796 1.00 97.12 75 THR A N 1
ATOM 579 C CA . THR A 1 75 ? -13.287 0.167 25.687 1.00 97.12 75 THR A CA 1
ATOM 580 C C . THR A 1 75 ? -12.341 1.328 25.384 1.00 97.12 75 THR A C 1
ATOM 582 O O . THR A 1 75 ? -12.224 1.721 24.226 1.00 97.12 75 THR A O 1
ATOM 585 N N . SER A 1 76 ? -11.623 1.845 26.385 1.00 96.88 76 SER A N 1
ATOM 586 C CA . SER A 1 76 ? -10.588 2.871 26.190 1.00 96.88 76 SER A CA 1
ATOM 587 C C . SER A 1 76 ? -9.246 2.316 25.703 1.00 96.88 76 SER A C 1
ATOM 589 O O . SER A 1 76 ? -8.398 3.084 25.243 1.00 96.88 76 SER A O 1
ATOM 591 N N . ASN A 1 77 ? -9.036 0.997 25.753 1.00 96.75 77 ASN A N 1
ATOM 592 C CA . ASN A 1 77 ? -7.823 0.371 25.246 1.00 96.75 77 ASN A CA 1
ATOM 593 C C . ASN A 1 77 ? -7.879 0.259 23.716 1.00 96.75 77 ASN A C 1
ATOM 595 O O . ASN A 1 77 ? -8.300 -0.748 23.145 1.00 96.75 77 ASN A O 1
ATOM 599 N N . THR A 1 78 ? -7.419 1.303 23.036 1.00 95.62 78 THR A N 1
ATOM 600 C CA . THR A 1 78 ? -7.344 1.335 21.571 1.00 95.62 78 THR A CA 1
ATOM 601 C C . THR A 1 78 ? -6.351 0.325 20.996 1.00 95.62 78 THR A C 1
ATOM 603 O O . THR A 1 78 ? -6.495 -0.049 19.841 1.00 95.62 78 THR A O 1
ATOM 606 N N . GLY A 1 79 ? -5.391 -0.176 21.783 1.00 95.69 79 GLY A N 1
ATOM 607 C CA . GLY A 1 79 ? -4.390 -1.147 21.325 1.00 95.69 79 GLY A CA 1
ATOM 608 C C . GLY A 1 79 ? -4.922 -2.569 21.110 1.00 95.69 79 GLY A C 1
ATOM 609 O O . GLY A 1 79 ? -4.259 -3.364 20.451 1.00 95.69 79 GLY A O 1
ATOM 610 N N . ILE A 1 80 ? -6.100 -2.898 21.654 1.00 95.81 80 ILE A N 1
ATOM 611 C CA . ILE A 1 80 ? -6.768 -4.201 21.453 1.00 95.81 80 ILE A CA 1
ATOM 612 C C . ILE A 1 80 ? -7.969 -4.117 20.500 1.00 95.81 80 ILE A C 1
ATOM 614 O O . ILE A 1 80 ? -8.545 -5.145 20.147 1.00 95.81 80 ILE A O 1
ATOM 618 N N . HIS A 1 81 ? -8.364 -2.906 20.100 1.00 95.94 81 HIS A N 1
ATOM 619 C CA . HIS A 1 81 ? -9.467 -2.670 19.174 1.00 95.94 81 HIS A CA 1
ATOM 620 C C . HIS A 1 81 ? -8.923 -2.354 17.783 1.00 95.94 81 HIS A C 1
ATOM 622 O O . HIS A 1 81 ? -7.815 -1.857 17.630 1.00 95.94 81 HIS A O 1
ATOM 628 N N . THR A 1 82 ? -9.729 -2.628 16.763 1.00 96.50 82 THR A N 1
ATOM 629 C CA . THR A 1 82 ? -9.445 -2.212 15.387 1.00 96.50 82 THR A CA 1
ATOM 630 C C . THR A 1 82 ? -10.539 -1.274 14.908 1.00 96.50 82 THR A C 1
ATOM 632 O O . THR A 1 82 ? -11.708 -1.382 15.290 1.00 96.50 82 THR A O 1
ATOM 635 N N . THR A 1 83 ? -10.161 -0.336 14.058 1.00 96.00 83 THR A N 1
ATOM 636 C CA . THR A 1 83 ? -11.062 0.591 13.383 1.00 96.00 83 THR A CA 1
ATOM 637 C C . THR A 1 83 ? -11.567 -0.010 12.077 1.00 96.00 83 THR A C 1
ATOM 639 O O . THR A 1 83 ? -10.975 -0.933 11.514 1.00 96.00 83 THR A O 1
ATOM 642 N N . GLN A 1 84 ? -12.672 0.527 11.554 1.00 96.31 84 GLN A N 1
ATOM 643 C CA . GLN A 1 84 ? -13.139 0.135 10.225 1.00 96.31 84 GLN A CA 1
ATOM 644 C C . GLN A 1 84 ? -12.072 0.426 9.162 1.00 96.31 84 GLN A C 1
ATOM 646 O O . GLN A 1 84 ? -11.762 -0.451 8.371 1.00 96.31 84 GLN A O 1
ATOM 651 N N . THR A 1 85 ? -11.415 1.584 9.247 1.00 95.50 85 THR A N 1
ATOM 652 C CA . THR A 1 85 ? -10.314 1.966 8.358 1.00 95.50 85 THR A CA 1
ATOM 653 C C . THR A 1 85 ? -9.150 0.972 8.379 1.00 95.50 85 THR A C 1
ATOM 655 O O . THR A 1 85 ? -8.581 0.681 7.332 1.00 95.50 85 THR A O 1
ATOM 658 N N . GLU A 1 86 ? -8.762 0.450 9.547 1.00 96.00 86 GLU A N 1
ATOM 659 C CA . GLU A 1 86 ? -7.720 -0.585 9.633 1.00 96.00 86 GLU A CA 1
ATOM 660 C C . GLU A 1 86 ? -8.178 -1.893 8.995 1.00 96.00 86 GLU A C 1
ATOM 662 O O . GLU A 1 86 ? -7.419 -2.491 8.240 1.00 96.00 86 GLU A O 1
ATOM 667 N N . LYS A 1 87 ? -9.423 -2.316 9.238 1.00 95.19 87 LYS A N 1
ATOM 668 C CA . LYS A 1 87 ? -9.975 -3.528 8.616 1.00 95.19 87 LYS A CA 1
ATOM 669 C C . LYS A 1 87 ? -10.068 -3.402 7.098 1.00 95.19 87 LYS A C 1
ATOM 671 O O . LYS A 1 87 ? -9.711 -4.352 6.414 1.00 95.19 87 LYS A O 1
ATOM 676 N N . ASP A 1 88 ? -10.489 -2.248 6.587 1.00 95.12 88 ASP A N 1
ATOM 677 C CA . ASP A 1 88 ? -10.575 -1.987 5.147 1.00 95.12 88 ASP A CA 1
ATOM 678 C C . ASP A 1 88 ? -9.177 -2.044 4.514 1.00 95.12 88 ASP A C 1
ATOM 680 O O . ASP A 1 88 ? -8.963 -2.768 3.547 1.00 95.12 88 ASP A O 1
ATOM 684 N N . LYS A 1 89 ? -8.183 -1.392 5.136 1.00 92.19 89 LYS A N 1
ATOM 685 C CA . LYS A 1 89 ? -6.779 -1.479 4.700 1.00 92.19 89 LYS A CA 1
ATOM 686 C C . LYS A 1 89 ? -6.249 -2.910 4.699 1.00 92.19 89 LYS A C 1
ATOM 688 O O . LYS A 1 89 ? -5.499 -3.268 3.803 1.00 92.19 89 LYS A O 1
ATOM 693 N N . LEU A 1 90 ? -6.590 -3.709 5.709 1.00 91.75 90 LEU A N 1
ATOM 694 C CA . LEU A 1 90 ? -6.142 -5.098 5.812 1.00 91.75 90 LEU A CA 1
ATOM 695 C C . LEU A 1 90 ? -6.860 -6.023 4.818 1.00 91.75 90 LEU A C 1
ATOM 697 O O . LEU A 1 90 ? -6.267 -7.011 4.397 1.00 91.75 90 LEU A O 1
ATOM 701 N N . ALA A 1 91 ? -8.103 -5.718 4.436 1.00 92.69 91 ALA A N 1
ATOM 702 C CA . ALA A 1 91 ? -8.883 -6.521 3.494 1.00 92.69 91 ALA A CA 1
ATOM 703 C C . ALA A 1 91 ? -8.329 -6.465 2.061 1.00 92.69 91 ALA A C 1
ATOM 705 O O . ALA A 1 91 ? -8.397 -7.462 1.344 1.00 92.69 91 ALA A O 1
ATOM 706 N N . ASP A 1 92 ? -7.740 -5.333 1.670 1.00 89.00 92 ASP A N 1
ATOM 707 C CA . ASP A 1 92 ? -7.148 -5.140 0.339 1.00 89.00 92 ASP A CA 1
ATOM 708 C C . ASP A 1 92 ? -5.729 -5.735 0.212 1.00 89.00 92 ASP A C 1
ATOM 710 O O . ASP A 1 92 ? -5.190 -5.866 -0.891 1.00 89.00 92 ASP A O 1
ATOM 714 N N . ILE A 1 93 ? -5.102 -6.125 1.329 1.00 90.25 93 ILE A N 1
ATOM 715 C CA . ILE A 1 93 ? -3.763 -6.725 1.334 1.00 90.25 93 ILE A CA 1
ATOM 716 C C . ILE A 1 93 ? -3.882 -8.207 0.968 1.00 90.25 93 ILE A C 1
ATOM 718 O O . ILE A 1 93 ? -4.302 -9.046 1.764 1.00 90.25 93 ILE A O 1
ATOM 722 N N . SER A 1 94 ? -3.465 -8.540 -0.254 1.00 87.50 94 SER A N 1
ATOM 723 C CA . SER A 1 94 ? -3.355 -9.933 -0.697 1.00 87.50 94 SER A CA 1
ATOM 724 C C . SER A 1 94 ? -2.368 -10.720 0.172 1.00 87.50 94 SER A C 1
ATOM 726 O O . SER A 1 94 ? -1.358 -10.189 0.637 1.00 87.50 94 SER A O 1
ATOM 728 N N . ALA A 1 95 ? -2.631 -12.014 0.365 1.00 86.12 95 ALA A N 1
ATOM 729 C CA . ALA A 1 95 ? -1.731 -12.891 1.107 1.00 86.12 95 ALA A CA 1
ATOM 730 C C . ALA A 1 95 ? -0.330 -12.900 0.466 1.00 86.12 95 ALA A C 1
ATOM 732 O O . ALA A 1 95 ? -0.188 -13.188 -0.721 1.00 86.12 95 ALA A O 1
ATOM 733 N N . GLY A 1 96 ? 0.697 -12.578 1.257 1.00 82.12 96 GLY A N 1
ATOM 734 C CA . GLY A 1 96 ? 2.079 -12.473 0.781 1.00 82.12 96 GLY A CA 1
ATOM 735 C C . GLY A 1 96 ? 2.442 -11.134 0.132 1.00 82.12 96 GLY A C 1
ATOM 736 O O . GLY A 1 96 ? 3.552 -11.005 -0.374 1.00 82.12 96 GLY A O 1
ATOM 737 N N . ALA A 1 97 ? 1.555 -10.133 0.152 1.00 83.00 97 ALA A N 1
ATOM 738 C CA . ALA A 1 97 ? 1.915 -8.782 -0.257 1.00 83.00 97 ALA A CA 1
ATOM 739 C C . ALA A 1 97 ? 2.995 -8.209 0.674 1.00 83.00 97 ALA A C 1
ATOM 741 O O . ALA A 1 97 ? 2.875 -8.241 1.900 1.00 83.00 97 ALA A O 1
ATOM 742 N N . GLU A 1 98 ? 4.049 -7.667 0.074 1.00 79.88 98 GLU A N 1
ATOM 743 C CA . GLU A 1 98 ? 5.145 -7.015 0.781 1.00 79.88 98 GLU A CA 1
ATOM 744 C C . GLU A 1 98 ? 5.109 -5.504 0.542 1.00 79.88 98 GLU A C 1
ATOM 746 O O . GLU A 1 98 ? 4.629 -5.040 -0.491 1.00 79.88 98 GLU A O 1
ATOM 751 N N . VAL A 1 99 ? 5.647 -4.731 1.491 1.00 76.31 99 VAL A N 1
ATOM 752 C CA . VAL A 1 99 ? 5.695 -3.258 1.409 1.00 76.31 99 VAL A CA 1
ATOM 753 C C . VAL A 1 99 ? 6.507 -2.782 0.194 1.00 76.31 99 VAL A C 1
ATOM 755 O O . VAL A 1 99 ? 6.174 -1.758 -0.392 1.00 76.31 99 VAL A O 1
ATOM 758 N N . ASN A 1 100 ? 7.518 -3.557 -0.217 1.00 69.19 100 ASN A N 1
ATOM 759 C CA . ASN A 1 100 ? 8.396 -3.263 -1.348 1.00 69.19 100 ASN A CA 1
ATOM 760 C C . ASN A 1 100 ? 8.471 -4.494 -2.267 1.00 69.19 100 ASN A C 1
ATOM 762 O O . ASN A 1 100 ? 9.260 -5.401 -2.009 1.00 69.19 100 ASN A O 1
ATOM 766 N N . GLN A 1 101 ? 7.647 -4.545 -3.316 1.00 73.50 101 GLN A N 1
ATOM 767 C CA . GLN A 1 101 ? 7.852 -5.498 -4.413 1.00 73.50 101 GLN A CA 1
ATOM 768 C C . GLN A 1 101 ? 8.950 -4.977 -5.350 1.00 73.50 101 GLN A C 1
ATOM 770 O O . GLN A 1 101 ? 9.119 -3.762 -5.464 1.00 73.50 101 GLN A O 1
ATOM 775 N N . ASN A 1 102 ? 9.672 -5.875 -6.033 1.00 70.62 102 ASN A N 1
ATOM 776 C CA . ASN A 1 102 ? 10.640 -5.485 -7.061 1.00 70.62 102 ASN A CA 1
ATOM 777 C C . ASN A 1 102 ? 9.941 -4.540 -8.059 1.00 70.62 102 ASN A C 1
ATOM 779 O O . ASN A 1 102 ? 9.014 -4.963 -8.750 1.00 70.62 102 ASN A O 1
ATOM 783 N N . ALA A 1 103 ? 10.360 -3.268 -8.130 1.00 78.81 103 ALA A N 1
ATOM 784 C CA . ALA A 1 103 ? 9.716 -2.267 -8.992 1.00 78.81 103 ALA A CA 1
ATOM 785 C C . ALA A 1 103 ? 9.751 -2.671 -10.482 1.00 78.81 103 ALA A C 1
ATOM 787 O O . ALA A 1 103 ? 8.860 -2.312 -11.250 1.00 78.81 103 ALA A O 1
ATOM 788 N N . PHE A 1 104 ? 10.754 -3.470 -10.861 1.00 84.75 104 PHE A N 1
ATOM 789 C CA . PHE A 1 104 ? 10.827 -4.251 -12.091 1.00 84.75 104 PHE A CA 1
ATOM 790 C C . PHE A 1 104 ? 11.269 -5.680 -11.732 1.00 84.75 104 PHE A C 1
ATOM 792 O O . PHE A 1 104 ? 12.177 -5.853 -10.928 1.00 84.75 104 PHE A O 1
ATOM 799 N N . SER A 1 105 ? 10.633 -6.719 -12.284 1.00 88.06 105 SER A N 1
ATOM 800 C CA . SER A 1 105 ? 11.059 -8.109 -12.029 1.00 88.06 105 SER A CA 1
ATOM 801 C C . SER A 1 105 ? 12.210 -8.536 -12.937 1.00 88.06 105 SER A C 1
ATOM 803 O O . SER A 1 105 ? 13.119 -9.219 -12.480 1.00 88.06 105 SER A O 1
ATOM 805 N N . LYS A 1 106 ? 12.150 -8.142 -14.216 1.00 90.31 106 LYS A N 1
ATOM 806 C CA . LYS A 1 106 ? 13.185 -8.414 -15.214 1.00 90.31 106 LYS A CA 1
ATOM 807 C C . LYS A 1 106 ? 13.130 -7.444 -16.388 1.00 90.31 106 LYS A C 1
ATOM 809 O O . LYS A 1 106 ? 12.047 -6.981 -16.755 1.00 90.31 106 LYS A O 1
ATOM 814 N N . VAL A 1 107 ? 14.273 -7.218 -17.027 1.00 93.25 107 VAL A N 1
ATOM 815 C CA . VAL A 1 107 ? 14.391 -6.565 -18.336 1.00 93.25 107 VAL A CA 1
ATOM 816 C C . VAL A 1 107 ? 15.015 -7.558 -19.312 1.00 93.25 107 VAL A C 1
ATOM 818 O O . VAL A 1 107 ? 16.182 -7.918 -19.182 1.00 93.25 107 VAL A O 1
ATOM 821 N N . SER A 1 108 ? 14.230 -8.010 -20.290 1.00 94.44 108 SER A N 1
ATOM 822 C CA . SER A 1 108 ? 14.656 -9.013 -21.271 1.00 94.44 108 SER A CA 1
ATOM 823 C C . SER A 1 108 ? 14.936 -8.387 -22.633 1.00 94.44 108 SER A C 1
ATOM 825 O O . SER A 1 108 ? 14.090 -7.662 -23.166 1.00 94.44 108 SER A O 1
ATOM 827 N N . VAL A 1 109 ? 16.068 -8.737 -23.240 1.00 93.44 109 VAL A N 1
ATOM 828 C CA . VAL A 1 109 ? 16.403 -8.408 -24.633 1.00 93.44 109 VAL A CA 1
ATOM 829 C C . VAL A 1 109 ? 16.715 -9.706 -25.371 1.00 93.44 109 VAL A C 1
ATOM 831 O O . VAL A 1 109 ? 17.521 -10.509 -24.911 1.00 93.44 109 VAL A O 1
ATOM 834 N N . ALA A 1 110 ? 16.076 -9.932 -26.522 1.00 91.81 110 ALA A N 1
ATOM 835 C CA . ALA A 1 110 ? 16.256 -11.165 -27.285 1.00 91.81 110 ALA A CA 1
ATOM 836 C C . ALA A 1 110 ? 17.734 -11.398 -27.650 1.00 91.81 110 ALA A C 1
ATOM 838 O O . ALA A 1 110 ? 18.402 -10.501 -28.161 1.00 91.81 110 ALA A O 1
ATOM 839 N N . GLY A 1 111 ? 18.226 -12.614 -27.405 1.00 91.06 111 GLY A N 1
ATOM 840 C CA . GLY A 1 111 ? 19.619 -12.994 -27.665 1.00 91.06 111 GLY A CA 1
ATOM 841 C C . GLY A 1 111 ? 20.608 -12.632 -26.552 1.00 91.06 111 GLY A C 1
ATOM 842 O O . GLY A 1 111 ? 21.764 -13.029 -26.649 1.00 91.06 111 GLY A O 1
ATOM 843 N N . GLN A 1 112 ? 20.162 -11.948 -25.494 1.00 94.38 112 GLN A N 1
ATOM 844 C CA . GLN A 1 112 ? 20.966 -11.606 -24.320 1.00 94.38 112 GLN A CA 1
ATOM 845 C C . GLN A 1 112 ? 20.453 -12.340 -23.075 1.00 94.38 112 GLN A C 1
ATOM 847 O O . GLN A 1 112 ? 19.327 -12.837 -23.051 1.00 94.38 112 GLN A O 1
ATOM 852 N N . SER A 1 113 ? 21.282 -12.388 -22.032 1.00 95.44 113 SER A N 1
ATOM 853 C CA . SER A 1 113 ? 20.807 -12.733 -20.691 1.00 95.44 113 SER A CA 1
ATOM 854 C C . SER A 1 113 ? 19.870 -11.646 -20.170 1.00 95.44 113 SER A C 1
ATOM 856 O O . SER A 1 113 ? 20.043 -10.465 -20.484 1.00 95.44 113 SER A O 1
ATOM 858 N N . ASP A 1 114 ? 18.899 -12.052 -19.360 1.00 95.56 114 ASP A N 1
ATOM 859 C CA . ASP A 1 114 ? 18.005 -11.122 -18.686 1.00 95.56 114 ASP A CA 1
ATOM 860 C C . ASP A 1 114 ? 18.758 -10.300 -17.631 1.00 95.56 114 ASP A C 1
ATOM 862 O O . ASP A 1 114 ? 19.732 -10.764 -17.034 1.00 95.56 114 ASP A O 1
ATOM 866 N N . VAL A 1 115 ? 18.290 -9.073 -17.410 1.00 94.88 115 VAL A N 1
ATOM 867 C CA . VAL A 1 115 ? 18.642 -8.279 -16.229 1.00 94.88 115 VAL A CA 1
ATOM 868 C C . VAL A 1 115 ? 17.513 -8.473 -15.228 1.00 94.88 115 VAL A C 1
ATOM 870 O O . VAL A 1 115 ? 16.469 -7.820 -15.328 1.00 94.88 115 VAL A O 1
ATOM 873 N N . ASP A 1 116 ? 17.682 -9.442 -14.339 1.00 93.44 116 ASP A N 1
ATOM 874 C CA . ASP A 1 116 ? 16.727 -9.734 -13.277 1.00 93.44 116 ASP A CA 1
ATOM 875 C C . ASP A 1 116 ? 16.938 -8.768 -12.100 1.00 93.44 116 ASP A C 1
ATOM 877 O O . ASP A 1 116 ? 17.963 -8.102 -12.007 1.00 93.44 116 ASP A O 1
ATOM 881 N N . ALA A 1 117 ? 15.933 -8.628 -11.237 1.00 92.81 117 ALA A N 1
ATOM 882 C CA . ALA A 1 117 ? 16.124 -7.955 -9.957 1.00 92.81 117 ALA A CA 1
ATOM 883 C C . ALA A 1 117 ? 16.570 -8.977 -8.902 1.00 92.81 117 ALA A C 1
ATOM 885 O O . ALA A 1 117 ? 15.844 -9.932 -8.606 1.00 92.81 117 ALA A O 1
ATOM 886 N N . GLU A 1 118 ? 17.731 -8.763 -8.289 1.00 88.81 118 GLU A N 1
ATOM 887 C CA . GLU A 1 118 ? 18.322 -9.666 -7.297 1.00 88.81 118 GLU A CA 1
ATOM 888 C C . GLU A 1 118 ? 17.791 -9.441 -5.878 1.00 88.81 118 GLU A C 1
ATOM 890 O O . GLU A 1 118 ? 17.956 -10.290 -4.995 1.00 88.81 118 GLU A O 1
ATOM 895 N N . SER A 1 119 ? 17.154 -8.298 -5.622 1.00 86.44 119 SER A N 1
ATOM 896 C CA . SER A 1 119 ? 16.584 -7.988 -4.314 1.00 86.44 119 SER A CA 1
ATOM 897 C C . SER A 1 119 ? 15.319 -7.139 -4.407 1.00 86.44 119 SER A C 1
ATOM 899 O O . SER A 1 119 ? 14.975 -6.598 -5.455 1.00 86.44 119 SER A O 1
ATOM 901 N N . LYS A 1 120 ? 14.641 -6.989 -3.263 1.00 83.50 120 LYS A N 1
ATOM 902 C CA . LYS A 1 120 ? 13.414 -6.186 -3.128 1.00 83.50 120 LYS A CA 1
ATOM 903 C C . LYS A 1 120 ? 13.616 -4.716 -3.497 1.00 83.50 120 LYS A C 1
ATOM 905 O O . LYS A 1 120 ? 12.676 -4.044 -3.908 1.00 83.50 120 LYS A O 1
ATOM 910 N N . THR A 1 121 ? 14.837 -4.214 -3.326 1.00 83.31 121 THR A N 1
ATOM 911 C CA . THR A 1 121 ? 15.250 -2.866 -3.716 1.00 83.31 121 THR A CA 1
ATOM 912 C C . THR A 1 121 ? 16.479 -2.992 -4.595 1.00 83.31 121 THR A C 1
ATOM 914 O O . THR A 1 121 ? 17.593 -3.103 -4.085 1.00 83.31 121 THR A O 1
ATOM 917 N N . ASP A 1 122 ? 16.269 -2.995 -5.905 1.00 87.12 122 ASP A N 1
ATOM 918 C CA . ASP A 1 122 ? 17.350 -3.142 -6.870 1.00 87.12 122 ASP A CA 1
ATOM 919 C C . ASP A 1 122 ? 17.487 -1.920 -7.779 1.00 87.12 122 ASP A C 1
ATOM 921 O O . ASP A 1 122 ? 16.554 -1.125 -7.926 1.00 87.12 122 ASP A O 1
ATOM 925 N N . THR A 1 123 ? 18.669 -1.748 -8.364 1.00 88.56 123 THR A N 1
ATOM 926 C CA . THR A 1 123 ? 19.005 -0.609 -9.220 1.00 88.56 123 THR A CA 1
ATOM 927 C C . THR A 1 123 ? 19.262 -1.080 -10.644 1.00 88.56 123 THR A C 1
ATOM 929 O O . THR A 1 123 ? 20.223 -1.792 -10.913 1.00 88.56 123 THR A O 1
ATOM 932 N N . LEU A 1 124 ? 18.432 -0.624 -11.586 1.00 91.12 124 LEU A N 1
ATOM 933 C CA . LEU A 1 124 ? 18.692 -0.824 -13.008 1.00 91.12 124 LEU A CA 1
ATOM 934 C C . LEU A 1 124 ? 19.748 0.176 -13.490 1.00 91.12 124 LEU A C 1
ATOM 936 O O . LEU A 1 124 ? 19.472 1.367 -13.655 1.00 91.12 124 LEU A O 1
ATOM 940 N N . ASN A 1 125 ? 20.947 -0.318 -13.776 1.00 91.44 125 ASN A N 1
ATOM 941 C CA . ASN A 1 125 ? 22.008 0.488 -14.368 1.00 91.44 125 ASN A CA 1
ATOM 942 C C . ASN A 1 125 ? 21.891 0.482 -15.898 1.00 91.44 125 ASN A C 1
ATOM 944 O O . ASN A 1 125 ? 22.010 -0.561 -16.535 1.00 91.44 125 ASN A O 1
ATOM 948 N N . ILE A 1 126 ? 21.719 1.662 -16.500 1.00 93.12 126 ILE A N 1
ATOM 949 C CA . ILE A 1 126 ? 21.677 1.834 -17.958 1.00 93.12 126 ILE A CA 1
ATOM 950 C C . ILE A 1 126 ? 22.949 2.556 -18.400 1.00 93.12 126 ILE A C 1
ATOM 952 O O . ILE A 1 126 ? 23.179 3.707 -18.029 1.00 93.12 126 ILE A O 1
ATOM 956 N N . ALA A 1 127 ? 23.775 1.885 -19.202 1.00 91.75 127 ALA A N 1
ATOM 957 C CA . ALA A 1 127 ? 25.015 2.438 -19.738 1.00 91.75 127 ALA A CA 1
ATOM 958 C C . ALA A 1 127 ? 24.881 2.750 -21.236 1.00 91.75 127 ALA A C 1
ATOM 960 O O . ALA A 1 127 ? 24.373 1.937 -22.007 1.00 91.75 127 ALA A O 1
ATOM 961 N N . GLY A 1 128 ? 25.360 3.924 -21.655 1.00 89.75 128 GLY A N 1
ATOM 962 C CA . GLY A 1 128 ? 25.473 4.273 -23.071 1.00 89.75 128 GLY A CA 1
ATOM 963 C C . GLY A 1 128 ? 26.654 3.559 -23.726 1.00 89.75 128 GLY A C 1
ATOM 964 O O . GLY A 1 128 ? 27.774 3.624 -23.223 1.00 89.75 128 GLY A O 1
ATOM 965 N N . GLY A 1 129 ? 26.400 2.867 -24.837 1.00 86.00 129 GLY A N 1
ATOM 966 C CA . GLY A 1 129 ? 27.440 2.270 -25.676 1.00 86.00 129 GLY A CA 1
ATOM 967 C C . GLY A 1 129 ? 28.061 3.264 -26.666 1.00 86.00 129 GLY A C 1
ATOM 968 O O . GLY A 1 129 ? 27.759 4.456 -26.667 1.00 86.00 129 GLY A O 1
ATOM 969 N N . ILE A 1 130 ? 28.913 2.766 -27.567 1.00 82.62 130 ILE A N 1
ATOM 970 C CA . ILE A 1 130 ? 29.473 3.580 -28.658 1.00 82.62 130 ILE A CA 1
ATOM 971 C C . ILE A 1 130 ? 28.335 4.114 -29.537 1.00 82.62 130 ILE A C 1
ATOM 973 O O . ILE A 1 130 ? 27.469 3.359 -29.974 1.00 82.62 130 ILE A O 1
ATOM 977 N N . GLY A 1 131 ? 28.340 5.425 -29.795 1.00 84.06 131 GLY A N 1
ATOM 978 C CA . GLY A 1 131 ? 27.315 6.094 -30.600 1.00 84.06 131 GLY A CA 1
ATOM 979 C C . GLY A 1 131 ? 25.952 6.242 -29.914 1.00 84.06 131 GLY A C 1
ATOM 980 O O . GLY A 1 131 ? 25.012 6.691 -30.570 1.00 84.06 131 GLY A O 1
ATOM 981 N N . ILE A 1 132 ? 25.841 5.891 -28.624 1.00 90.31 132 ILE A N 1
ATOM 982 C CA . ILE A 1 132 ? 24.626 6.023 -27.816 1.00 90.31 132 ILE A CA 1
ATOM 983 C C . ILE A 1 132 ? 24.927 6.849 -26.564 1.00 90.31 132 ILE A C 1
ATOM 985 O O . ILE A 1 132 ? 25.766 6.491 -25.741 1.00 90.31 132 ILE A O 1
ATOM 989 N N . THR A 1 133 ? 24.186 7.933 -26.372 1.00 90.94 133 THR A N 1
ATOM 990 C CA . THR A 1 133 ? 24.209 8.723 -25.139 1.00 90.94 133 THR A CA 1
ATOM 991 C C . THR A 1 133 ? 22.944 8.455 -24.337 1.00 90.94 133 THR A C 1
ATOM 993 O O . THR A 1 133 ? 21.845 8.480 -24.885 1.00 90.94 133 THR A O 1
ATOM 996 N N . VAL A 1 134 ? 23.098 8.222 -23.034 1.00 95.62 134 VAL A N 1
ATOM 997 C CA . VAL A 1 134 ? 21.986 8.031 -22.096 1.00 95.62 134 VAL A CA 1
ATOM 998 C C . VAL A 1 134 ? 21.990 9.187 -21.104 1.00 95.62 134 VAL A C 1
ATOM 1000 O O . VAL A 1 134 ? 23.020 9.470 -20.492 1.00 95.62 134 VAL A O 1
ATOM 1003 N N . THR A 1 135 ? 20.857 9.865 -20.949 1.00 95.81 135 THR A N 1
ATOM 1004 C CA . THR A 1 135 ? 20.666 10.940 -19.966 1.00 95.81 135 THR A CA 1
ATOM 1005 C C . THR A 1 135 ? 19.420 10.690 -19.127 1.00 95.81 135 THR A C 1
ATOM 1007 O O . THR A 1 135 ? 18.497 9.993 -19.549 1.00 95.81 135 THR A O 1
ATOM 1010 N N . THR A 1 136 ? 19.383 11.256 -17.922 1.00 97.50 136 THR A N 1
ATOM 1011 C CA . THR A 1 136 ? 18.242 11.154 -17.007 1.00 97.50 136 THR A CA 1
ATOM 1012 C C . THR A 1 136 ? 17.776 12.538 -16.568 1.00 97.50 136 THR A C 1
ATOM 1014 O O . THR A 1 136 ? 18.576 13.466 -16.438 1.00 97.50 136 THR A O 1
ATOM 1017 N N . ASN A 1 137 ? 16.472 12.683 -16.338 1.00 95.38 137 ASN A N 1
ATOM 1018 C CA . ASN A 1 137 ? 15.884 13.854 -15.700 1.00 95.38 137 ASN A CA 1
ATOM 1019 C C . ASN A 1 137 ? 15.005 13.398 -14.522 1.00 95.38 137 ASN A C 1
ATOM 1021 O O . ASN A 1 137 ? 13.868 12.975 -14.753 1.00 95.38 137 ASN A O 1
ATOM 1025 N N . PRO A 1 138 ? 15.499 13.513 -13.274 1.00 95.50 138 PRO A N 1
ATOM 1026 C CA . PRO A 1 138 ? 14.788 13.052 -12.081 1.00 95.50 138 PRO A CA 1
ATOM 1027 C C . PRO A 1 138 ? 13.605 13.944 -11.684 1.00 95.50 138 PRO A C 1
ATOM 1029 O O . PRO A 1 138 ? 12.849 13.588 -10.795 1.00 95.50 138 PRO A O 1
ATOM 1032 N N . THR A 1 139 ? 13.436 15.125 -12.286 1.00 96.44 139 THR A N 1
ATOM 1033 C CA . THR A 1 139 ? 12.260 15.974 -12.027 1.00 96.44 139 THR A CA 1
ATOM 1034 C C . THR A 1 139 ? 11.047 15.511 -12.825 1.00 96.44 139 THR A C 1
ATOM 1036 O O . THR A 1 139 ? 9.915 15.685 -12.389 1.00 96.44 139 THR A O 1
ATOM 1039 N N . THR A 1 140 ? 11.284 14.947 -14.009 1.00 96.44 140 THR A N 1
ATOM 1040 C CA . THR A 1 140 ? 10.229 14.429 -14.895 1.00 96.44 140 THR A CA 1
ATOM 1041 C C . THR A 1 140 ? 10.172 12.904 -14.930 1.00 96.44 140 THR A C 1
ATOM 1043 O O . THR A 1 140 ? 9.398 12.363 -15.709 1.00 96.44 140 THR A O 1
ATOM 1046 N N . ASP A 1 141 ? 11.037 12.228 -14.172 1.00 94.75 141 ASP A N 1
ATOM 1047 C CA . ASP A 1 141 ? 11.214 10.772 -14.176 1.00 94.75 141 ASP A CA 1
ATOM 1048 C C . ASP A 1 141 ? 11.452 10.179 -15.580 1.00 94.75 141 ASP A C 1
ATOM 1050 O O . ASP A 1 141 ? 10.891 9.149 -15.951 1.00 94.75 141 ASP A O 1
ATOM 1054 N N . THR A 1 142 ? 12.292 10.836 -16.392 1.00 95.81 142 THR A N 1
ATOM 1055 C CA . THR A 1 142 ? 12.574 10.406 -17.776 1.00 95.81 142 THR A CA 1
ATOM 1056 C C . THR A 1 142 ? 14.009 9.920 -17.954 1.00 95.81 142 THR A C 1
ATOM 1058 O O . THR A 1 142 ? 14.963 10.519 -17.452 1.00 95.81 142 THR A O 1
ATOM 1061 N N . VAL A 1 143 ? 14.166 8.839 -18.722 1.00 96.19 143 VAL A N 1
ATOM 1062 C CA . VAL A 1 143 ? 15.446 8.367 -19.269 1.00 96.19 143 VAL A CA 1
ATOM 1063 C C . VAL A 1 143 ? 15.410 8.602 -20.774 1.00 96.19 143 VAL A C 1
ATOM 1065 O O . VAL A 1 143 ? 14.494 8.139 -21.451 1.00 96.19 143 VAL A O 1
ATOM 1068 N N . THR A 1 144 ? 16.390 9.325 -21.308 1.00 95.56 144 THR A N 1
ATOM 1069 C CA . THR A 1 144 ? 16.517 9.584 -22.746 1.00 95.56 144 THR A CA 1
ATOM 1070 C C . THR A 1 144 ? 17.703 8.807 -23.298 1.00 95.56 144 THR A C 1
ATOM 1072 O O . THR A 1 144 ? 18.817 8.924 -22.792 1.00 95.56 144 THR A O 1
ATOM 1075 N N . ILE A 1 145 ? 17.463 8.025 -24.348 1.00 95.19 145 ILE A N 1
ATOM 1076 C CA . ILE A 1 145 ? 18.491 7.282 -25.079 1.00 95.19 145 ILE A CA 1
ATOM 1077 C C . ILE A 1 145 ? 18.590 7.910 -26.466 1.00 95.19 145 ILE A C 1
ATOM 1079 O O . ILE A 1 145 ? 17.672 7.795 -27.276 1.00 95.19 145 ILE A O 1
ATOM 1083 N N . THR A 1 146 ? 19.701 8.588 -26.728 1.00 91.62 146 THR A N 1
ATOM 1084 C CA . THR A 1 146 ? 19.939 9.310 -27.978 1.00 91.62 146 THR A CA 1
ATOM 1085 C C . THR A 1 146 ? 21.014 8.598 -28.779 1.00 91.62 146 THR A C 1
ATOM 1087 O O . THR A 1 146 ? 22.134 8.413 -28.302 1.00 91.62 146 THR A O 1
ATOM 1090 N N . ALA A 1 147 ? 20.703 8.254 -30.028 1.00 88.56 147 ALA A N 1
ATOM 1091 C CA . ALA A 1 147 ? 21.726 7.896 -30.998 1.00 88.56 147 ALA A CA 1
ATOM 1092 C C . ALA A 1 147 ? 22.507 9.164 -31.369 1.00 88.56 147 ALA A C 1
ATOM 1094 O O . ALA A 1 147 ? 21.967 10.067 -32.003 1.00 88.56 147 ALA A O 1
ATOM 1095 N N . THR A 1 148 ? 23.762 9.255 -30.939 1.00 81.12 148 THR A N 1
ATOM 1096 C CA . THR A 1 148 ? 24.614 10.436 -31.159 1.00 81.12 148 THR A CA 1
ATOM 1097 C C . THR A 1 148 ? 25.521 10.315 -32.373 1.00 81.12 148 THR A C 1
ATOM 1099 O O . THR A 1 148 ? 26.177 11.286 -32.725 1.00 81.12 148 THR A O 1
ATOM 1102 N N . GLY A 1 149 ? 25.499 9.167 -33.058 1.00 67.69 149 GLY A N 1
ATOM 1103 C CA . GLY A 1 149 ? 25.939 9.056 -34.446 1.00 67.69 149 GLY A CA 1
ATOM 1104 C C . GLY A 1 149 ? 27.346 9.588 -34.721 1.00 67.69 149 GLY A C 1
ATOM 1105 O O . GLY A 1 149 ? 27.502 10.583 -35.416 1.00 67.69 149 GLY A O 1
ATOM 1106 N N . THR A 1 150 ? 28.371 8.868 -34.267 1.00 59.19 150 THR A N 1
ATOM 1107 C CA . THR A 1 150 ? 29.712 8.885 -34.895 1.00 59.19 150 THR A CA 1
ATOM 1108 C C . THR A 1 150 ? 30.191 7.475 -35.294 1.00 59.19 150 THR A C 1
ATOM 1110 O O . THR A 1 150 ? 31.358 7.282 -35.611 1.00 59.19 150 THR A O 1
ATOM 1113 N N . ALA A 1 151 ? 29.227 6.540 -35.375 1.00 59.28 151 ALA A N 1
ATOM 1114 C CA . ALA A 1 151 ? 29.282 5.127 -35.781 1.00 59.28 151 ALA A CA 1
ATOM 1115 C C . ALA A 1 151 ? 29.850 4.114 -34.761 1.00 59.28 151 ALA A C 1
ATOM 1117 O O . ALA A 1 151 ? 30.901 4.312 -34.160 1.00 59.28 151 ALA A O 1
ATOM 1118 N N . ALA A 1 152 ? 29.165 2.968 -34.632 1.00 60.81 152 ALA A N 1
ATOM 1119 C CA . ALA A 1 152 ? 29.846 1.703 -34.374 1.00 60.81 152 ALA A CA 1
ATOM 1120 C C . ALA A 1 152 ? 30.513 1.308 -35.703 1.00 60.81 152 ALA A C 1
ATOM 1122 O O . ALA A 1 152 ? 29.787 1.230 -36.700 1.00 60.81 152 ALA A O 1
ATOM 1123 N N . PRO A 1 153 ? 31.843 1.114 -35.777 1.00 59.31 153 PRO A N 1
ATOM 1124 C CA . PRO A 1 153 ? 32.469 0.641 -37.004 1.00 59.31 153 PRO A CA 1
ATOM 1125 C C . PRO A 1 153 ? 31.753 -0.640 -37.435 1.00 59.31 153 PRO A C 1
ATOM 1127 O O . PRO A 1 153 ? 31.636 -1.578 -36.642 1.00 59.31 153 PRO A O 1
ATOM 1130 N N . GLY A 1 154 ? 31.230 -0.672 -38.663 1.00 65.00 154 GLY A N 1
ATOM 1131 C CA . GLY A 1 154 ? 30.823 -1.942 -39.258 1.00 65.00 154 GLY A CA 1
ATOM 1132 C C . GLY A 1 154 ? 32.001 -2.915 -39.186 1.00 65.00 154 GLY A C 1
ATOM 1133 O O . GLY A 1 154 ? 33.154 -2.482 -39.133 1.00 65.00 154 GLY A O 1
ATOM 1134 N N . ALA A 1 155 ? 31.738 -4.223 -39.148 1.00 58.16 155 ALA A N 1
ATOM 1135 C CA . ALA A 1 155 ? 32.823 -5.195 -39.192 1.00 58.16 155 ALA A CA 1
ATOM 1136 C C . ALA A 1 155 ? 33.701 -4.908 -40.425 1.00 58.16 155 ALA A C 1
ATOM 1138 O O . ALA A 1 155 ? 33.218 -5.002 -41.555 1.00 58.16 155 ALA A O 1
ATOM 1139 N N . HIS A 1 156 ? 34.962 -4.521 -40.196 1.00 57.94 156 HIS A N 1
ATOM 1140 C CA . HIS A 1 156 ? 35.954 -4.384 -41.258 1.00 57.94 156 HIS A CA 1
ATOM 1141 C C . HIS A 1 156 ? 36.028 -5.717 -42.010 1.00 57.94 156 HIS A C 1
ATOM 1143 O O . HIS A 1 156 ? 35.977 -6.793 -41.400 1.00 57.94 156 HIS A O 1
ATOM 1149 N N . ALA A 1 157 ? 36.068 -5.665 -43.339 1.00 62.47 157 ALA A N 1
ATOM 1150 C CA . ALA A 1 157 ? 36.135 -6.889 -44.121 1.00 62.47 157 ALA A CA 1
ATOM 1151 C C . ALA A 1 157 ? 37.483 -7.572 -43.851 1.00 62.47 157 ALA A C 1
ATOM 1153 O O . ALA A 1 157 ? 38.488 -6.914 -43.608 1.00 62.47 157 ALA A O 1
ATOM 1154 N N . SER A 1 158 ? 37.546 -8.903 -43.942 1.00 62.34 158 SER A N 1
ATOM 1155 C CA . SER A 1 158 ? 38.809 -9.623 -43.702 1.00 62.34 158 SER A CA 1
ATOM 1156 C C . SER A 1 158 ? 39.905 -9.289 -44.730 1.00 62.34 158 SER A C 1
ATOM 1158 O O . SER A 1 158 ? 41.053 -9.689 -44.548 1.00 62.34 158 SER A O 1
ATOM 1160 N N . THR A 1 159 ? 39.552 -8.593 -45.816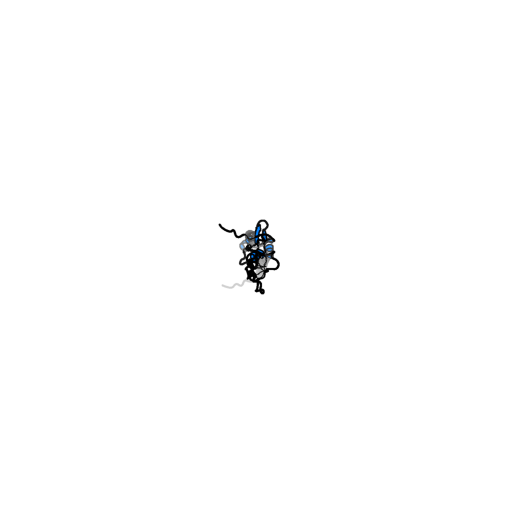 1.00 56.06 159 THR A N 1
ATOM 1161 C CA . T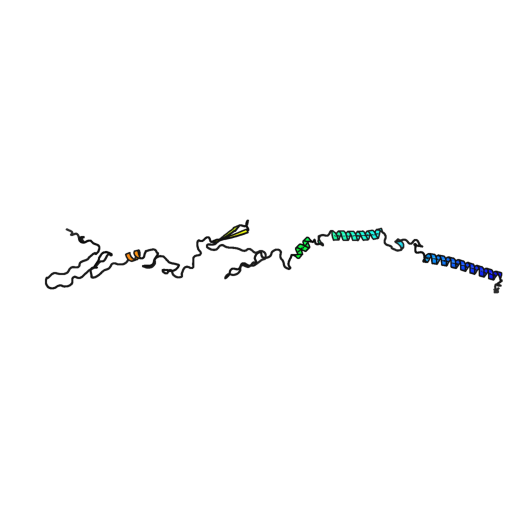HR A 1 159 ? 40.456 -8.176 -46.887 1.00 56.06 159 THR A CA 1
ATOM 1162 C C . THR A 1 159 ? 40.019 -6.838 -47.481 1.00 56.06 159 THR A C 1
ATOM 1164 O O . THR A 1 159 ? 38.859 -6.691 -47.875 1.00 56.06 159 THR A O 1
ATOM 1167 N N . HIS A 1 160 ? 40.967 -5.919 -47.659 1.00 59.06 160 HIS A N 1
ATOM 1168 C CA . HIS A 1 160 ? 40.786 -4.682 -48.420 1.00 59.06 160 HIS A CA 1
ATOM 1169 C C . HIS A 1 160 ? 40.836 -4.958 -49.931 1.00 59.06 160 HIS A C 1
ATOM 1171 O O . HIS A 1 160 ? 41.850 -4.725 -50.587 1.00 59.06 160 HIS A O 1
ATOM 1177 N N . VAL A 1 161 ? 39.764 -5.527 -50.487 1.00 57.38 161 VAL A N 1
ATOM 1178 C CA . VAL A 1 161 ? 39.647 -5.795 -51.933 1.00 57.38 161 VAL A CA 1
ATOM 1179 C C . VAL A 1 161 ? 38.868 -4.690 -52.642 1.00 57.38 161 VAL A C 1
ATOM 1181 O O . VAL A 1 161 ? 37.938 -4.105 -52.085 1.00 57.38 161 VAL A O 1
ATOM 1184 N N . THR A 1 162 ? 39.229 -4.419 -53.897 1.00 49.25 162 THR A N 1
ATOM 1185 C CA . THR A 1 162 ? 38.524 -3.477 -54.775 1.00 49.25 162 THR A CA 1
ATOM 1186 C C . THR A 1 162 ? 37.038 -3.845 -54.869 1.00 49.25 162 THR A C 1
ATOM 1188 O O . THR A 1 162 ? 36.701 -4.963 -55.255 1.00 49.25 162 THR A O 1
ATOM 1191 N N . GLY A 1 163 ? 36.151 -2.915 -54.496 1.00 56.12 163 GLY A N 1
ATOM 1192 C CA . GLY A 1 163 ? 34.694 -3.114 -54.490 1.00 56.12 163 GLY A CA 1
ATOM 1193 C C . GLY A 1 163 ? 34.100 -3.716 -53.206 1.00 56.12 163 GLY A C 1
ATOM 1194 O O . GLY A 1 163 ? 32.899 -3.979 -53.170 1.00 56.12 163 GLY A O 1
ATOM 1195 N N . GLY A 1 164 ? 34.900 -3.941 -52.156 1.00 58.06 164 GLY A N 1
ATOM 1196 C CA . GLY A 1 164 ? 34.411 -4.341 -50.829 1.00 58.06 164 GLY A CA 1
ATOM 1197 C C . GLY A 1 164 ? 33.871 -3.172 -49.986 1.00 58.06 164 GLY A C 1
ATOM 1198 O O . GLY A 1 164 ? 34.015 -2.010 -50.347 1.00 58.06 164 GLY A O 1
ATOM 1199 N N . SER A 1 165 ? 33.281 -3.471 -48.821 1.00 57.53 165 SER A N 1
ATOM 1200 C CA . SER A 1 165 ? 32.796 -2.453 -47.859 1.00 57.53 165 SER A CA 1
ATOM 1201 C C . SER A 1 165 ? 33.920 -1.744 -47.083 1.00 57.53 165 SER A C 1
ATOM 1203 O O . SER A 1 165 ? 33.647 -0.823 -46.317 1.00 57.53 165 SER A O 1
ATOM 1205 N N . ASP A 1 166 ? 35.161 -2.200 -47.254 1.00 60.94 166 ASP A N 1
ATOM 1206 C CA . ASP A 1 166 ? 36.351 -1.767 -46.525 1.00 60.94 166 ASP A CA 1
ATOM 1207 C C . ASP A 1 166 ? 37.514 -1.602 -47.510 1.00 60.94 166 ASP A C 1
ATOM 1209 O O . ASP A 1 166 ? 38.426 -2.424 -47.596 1.00 60.94 166 ASP A O 1
ATOM 1213 N N . VAL A 1 167 ? 37.416 -0.591 -48.366 1.00 62.25 167 VAL A N 1
ATOM 1214 C CA . VAL A 1 167 ? 38.453 -0.302 -49.358 1.00 62.25 167 VAL A CA 1
ATOM 1215 C C . VAL A 1 167 ? 39.619 0.417 -48.680 1.00 62.25 167 VAL A C 1
ATOM 1217 O O . VAL A 1 167 ? 39.397 1.388 -47.964 1.00 62.25 167 VAL A O 1
ATOM 1220 N N . ILE A 1 168 ? 40.861 -0.023 -48.929 1.00 57.91 168 ILE A N 1
ATOM 1221 C CA . ILE A 1 168 ? 41.991 0.910 -48.895 1.00 57.91 168 ILE A CA 1
ATOM 1222 C C . ILE A 1 168 ? 41.958 1.597 -50.235 1.00 57.91 168 ILE A C 1
ATOM 1224 O O . ILE A 1 168 ? 42.073 0.926 -51.268 1.00 57.91 168 ILE A O 1
ATOM 1228 N N . PRO A 1 169 ? 41.834 2.915 -50.233 1.00 51.41 169 PRO A N 1
ATOM 1229 C CA . PRO A 1 169 ? 42.011 3.612 -51.461 1.00 51.41 169 PRO A CA 1
ATOM 1230 C C . PRO A 1 169 ? 43.452 3.338 -52.066 1.00 51.41 169 PRO A C 1
ATOM 1232 O O . PRO A 1 169 ? 44.432 3.653 -51.397 1.00 51.41 169 PRO A O 1
ATOM 1235 N N . ASP A 1 170 ? 43.565 2.845 -53.332 1.00 54.62 170 ASP A N 1
ATOM 1236 C CA . ASP A 1 170 ? 44.542 2.830 -54.483 1.00 54.62 170 ASP A CA 1
ATOM 1237 C C . ASP A 1 170 ? 45.777 1.995 -54.264 1.00 54.62 170 ASP A C 1
ATOM 1239 O O . ASP A 1 170 ? 46.908 2.474 -54.225 1.00 54.62 170 ASP A O 1
ATOM 1243 N N . ALA A 1 171 ? 45.556 0.687 -54.237 1.00 50.88 171 ALA A N 1
ATOM 1244 C CA . ALA A 1 171 ? 46.634 -0.285 -54.299 1.00 50.88 171 ALA A CA 1
ATOM 1245 C C . ALA A 1 171 ? 46.874 -0.872 -55.710 1.00 50.88 171 ALA A C 1
ATOM 1247 O O . ALA A 1 171 ? 47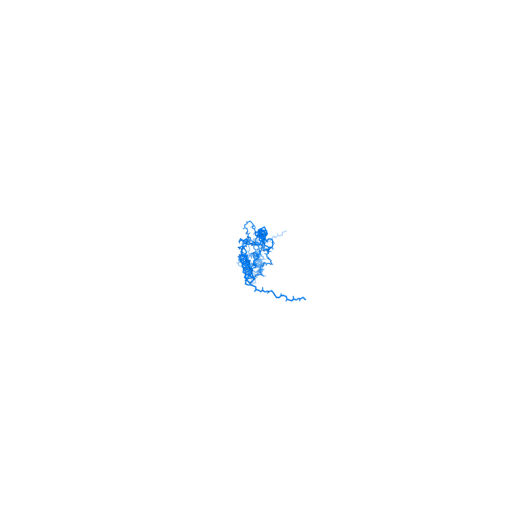.849 -1.604 -55.898 1.00 50.88 171 ALA A O 1
ATOM 1248 N N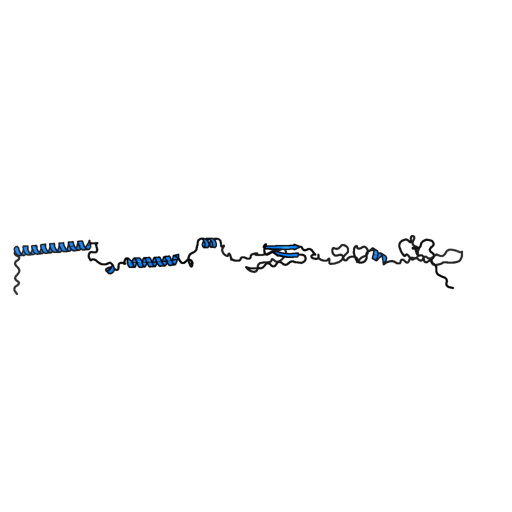 . ILE A 1 172 ? 46.019 -0.621 -56.718 1.00 52.41 172 ILE A N 1
ATOM 1249 C CA . ILE A 1 172 ? 46.035 -1.392 -57.981 1.00 52.41 172 ILE A CA 1
ATOM 1250 C C . ILE A 1 172 ? 45.721 -0.513 -59.203 1.00 52.41 172 ILE A C 1
ATOM 1252 O O . ILE A 1 172 ? 44.815 0.309 -59.168 1.00 52.41 172 ILE A O 1
ATOM 1256 N N . ALA A 1 173 ? 46.457 -0.716 -60.304 1.00 50.19 173 ALA A N 1
ATOM 1257 C CA . ALA A 1 173 ? 46.225 -0.009 -61.567 1.00 50.19 173 ALA A CA 1
ATOM 1258 C C . ALA A 1 173 ? 44.797 -0.292 -62.078 1.00 50.19 173 ALA A C 1
ATOM 1260 O O . ALA A 1 173 ? 44.427 -1.460 -62.202 1.00 50.19 173 ALA A O 1
ATOM 1261 N N . ASN A 1 174 ? 44.031 0.764 -62.380 1.00 57.19 174 ASN A N 1
ATOM 1262 C CA . ASN A 1 174 ? 42.597 0.761 -62.729 1.00 57.19 174 ASN A CA 1
ATOM 1263 C C . ASN A 1 174 ? 41.607 0.468 -61.578 1.00 57.19 174 ASN A C 1
ATOM 1265 O O . ASN A 1 174 ? 40.429 0.226 -61.841 1.00 57.19 174 ASN A O 1
ATOM 1269 N N . GLY A 1 175 ? 42.043 0.480 -60.315 1.00 55.94 175 GLY A N 1
ATOM 1270 C CA . GLY A 1 175 ? 41.132 0.602 -59.172 1.00 55.94 175 GLY A CA 1
ATOM 1271 C C . GLY A 1 175 ? 40.769 2.070 -58.942 1.00 55.94 175 GLY A C 1
ATOM 1272 O O . GLY A 1 175 ? 41.590 2.942 -59.198 1.00 55.94 175 GLY A O 1
ATOM 1273 N N . ASN A 1 176 ? 39.544 2.357 -58.497 1.00 58.88 176 ASN A N 1
ATOM 1274 C CA . ASN A 1 176 ? 39.177 3.702 -58.060 1.00 58.88 176 ASN A CA 1
ATOM 1275 C C . ASN A 1 176 ? 39.427 3.879 -56.555 1.00 58.88 176 ASN A C 1
ATOM 1277 O O . ASN A 1 176 ? 38.872 3.116 -55.761 1.00 58.88 176 ASN A O 1
ATOM 1281 N N . SER A 1 177 ? 40.117 4.988 -56.245 1.00 53.38 177 SER A N 1
ATOM 1282 C CA . SER A 1 177 ? 40.401 5.633 -54.944 1.00 53.38 177 SER A CA 1
ATOM 1283 C C . SER A 1 177 ? 41.640 5.103 -54.286 1.00 53.38 177 SER A C 1
ATOM 1285 O O . SER A 1 177 ? 41.509 3.903 -54.123 1.00 53.38 177 SER A O 1
ATOM 1287 N N . GLY A 1 178 ? 42.631 5.994 -53.912 1.00 53.72 178 GLY A N 1
ATOM 1288 C CA . GLY A 1 178 ? 43.946 5.979 -53.160 1.00 53.72 178 GLY A CA 1
ATOM 1289 C C . GLY A 1 178 ? 45.140 6.866 -53.594 1.00 53.72 178 GLY A C 1
ATOM 1290 O O . GLY A 1 178 ? 44.984 7.799 -54.357 1.00 53.72 178 GLY A O 1
ATOM 1291 N N . LEU A 1 179 ? 46.344 6.647 -53.024 1.00 57.91 179 LEU A N 1
ATOM 1292 C CA . LEU A 1 179 ? 47.433 7.658 -52.979 1.00 57.91 179 LEU A CA 1
ATOM 1293 C C . LEU A 1 179 ? 48.123 8.012 -54.313 1.00 57.91 179 LEU A C 1
ATOM 1295 O O . LEU A 1 179 ? 48.840 9.011 -54.361 1.00 57.91 179 LEU A O 1
ATOM 1299 N N . MET A 1 180 ? 47.926 7.225 -55.365 1.00 58.69 180 MET A N 1
ATOM 1300 C CA . MET A 1 180 ? 48.307 7.570 -56.734 1.00 58.69 180 MET A CA 1
ATOM 1301 C C . MET A 1 180 ? 47.222 7.023 -57.654 1.00 58.69 180 MET A C 1
ATOM 1303 O O . MET A 1 180 ? 46.870 5.843 -57.547 1.00 58.69 180 MET A O 1
ATOM 1307 N N . SER A 1 181 ? 46.680 7.864 -58.533 1.00 65.75 181 SER A N 1
ATOM 1308 C CA . SER A 1 181 ? 45.603 7.424 -59.414 1.00 65.75 181 SER A CA 1
ATOM 1309 C C . SER A 1 181 ? 46.093 6.329 -60.373 1.00 65.75 181 SER A C 1
ATOM 1311 O O . SER A 1 181 ? 47.295 6.103 -60.570 1.00 65.75 181 SER A O 1
ATOM 1313 N N . GLY A 1 182 ? 45.155 5.624 -61.012 1.00 63.09 182 GLY A N 1
ATOM 1314 C CA . GLY A 1 182 ? 45.495 4.719 -62.111 1.00 63.09 182 GLY A CA 1
ATOM 1315 C C . GLY A 1 182 ? 46.299 5.415 -63.218 1.00 63.09 182 GLY A C 1
ATOM 1316 O O . GLY A 1 182 ? 47.161 4.773 -63.821 1.00 63.09 182 GLY A O 1
ATOM 1317 N N . GLU A 1 183 ? 46.061 6.716 -63.431 1.00 63.94 183 GLU A N 1
ATOM 1318 C CA . GLU A 1 183 ? 46.838 7.550 -64.351 1.00 63.94 183 GLU A CA 1
ATOM 1319 C C . GLU A 1 183 ? 48.260 7.812 -63.827 1.00 63.94 183 GLU A C 1
ATOM 1321 O O . GLU A 1 183 ? 49.218 7.534 -64.548 1.00 63.94 183 GLU A O 1
ATOM 1326 N N . ASP A 1 184 ? 48.425 8.208 -62.559 1.00 65.19 184 ASP A N 1
ATOM 1327 C CA . ASP A 1 184 ? 49.746 8.465 -61.956 1.00 65.19 184 ASP A CA 1
ATOM 1328 C C . ASP A 1 184 ? 50.680 7.240 -62.041 1.00 65.19 184 ASP A C 1
ATOM 1330 O O . ASP A 1 184 ? 51.888 7.365 -62.237 1.00 65.19 184 ASP A O 1
ATOM 1334 N N . LYS A 1 185 ? 50.140 6.017 -61.926 1.00 66.56 185 LYS A N 1
ATOM 1335 C CA . LYS A 1 185 ? 50.919 4.774 -62.082 1.00 66.56 185 LYS A CA 1
ATOM 1336 C C . LYS A 1 185 ? 51.262 4.455 -63.540 1.00 66.56 185 LYS A C 1
ATOM 1338 O O . LYS A 1 185 ? 52.288 3.816 -63.791 1.00 66.56 185 LYS A O 1
ATOM 1343 N N . ALA A 1 186 ? 50.412 4.845 -64.488 1.00 62.97 186 ALA A N 1
ATOM 1344 C CA . ALA A 1 186 ? 50.662 4.646 -65.914 1.00 62.97 186 ALA A CA 1
ATOM 1345 C C . ALA A 1 186 ? 51.825 5.523 -66.403 1.00 62.97 186 ALA A C 1
ATOM 1347 O O . ALA A 1 186 ? 52.650 5.049 -67.187 1.00 62.97 186 ALA A O 1
ATOM 1348 N N . ASP A 1 187 ? 51.961 6.728 -65.849 1.00 63.94 187 ASP A N 1
ATOM 1349 C CA . ASP A 1 187 ? 53.056 7.654 -66.158 1.00 63.94 187 ASP A CA 1
ATOM 1350 C C . ASP A 1 187 ? 54.433 7.148 -65.681 1.00 63.94 187 ASP A C 1
ATOM 1352 O O . ASP A 1 187 ? 55.468 7.515 -66.237 1.00 63.94 187 ASP A O 1
ATOM 1356 N N . MET A 1 188 ? 54.478 6.238 -64.701 1.00 61.47 188 MET A N 1
ATOM 1357 C CA . MET A 1 188 ? 55.730 5.691 -64.155 1.00 61.47 188 MET A CA 1
ATOM 1358 C C . MET A 1 188 ? 56.299 4.478 -64.912 1.00 61.47 188 MET A C 1
ATOM 1360 O O . MET A 1 188 ? 57.362 3.974 -64.541 1.00 61.47 188 MET A O 1
ATOM 1364 N N . ALA A 1 189 ? 55.632 3.972 -65.955 1.00 64.50 189 ALA A N 1
ATOM 1365 C CA . ALA A 1 189 ? 56.083 2.780 -66.668 1.00 64.50 189 ALA A CA 1
ATOM 1366 C C . ALA A 1 189 ? 55.851 2.875 -68.182 1.00 64.50 189 ALA A C 1
ATOM 1368 O O . ALA A 1 189 ? 54.783 2.491 -68.660 1.00 64.50 189 ALA A O 1
ATOM 1369 N N . LYS A 1 190 ? 56.896 3.286 -68.926 1.00 58.38 190 LYS A N 1
ATOM 1370 C CA . LYS A 1 190 ? 57.490 2.559 -70.081 1.00 58.38 190 LYS A CA 1
ATOM 1371 C C . LYS A 1 190 ? 58.456 3.447 -70.891 1.00 58.38 190 LYS A C 1
ATOM 1373 O O . LYS A 1 190 ? 58.040 4.432 -71.486 1.00 58.38 190 LYS A O 1
ATOM 1378 N N . ILE A 1 191 ? 59.722 3.029 -71.002 1.00 58.84 191 ILE A N 1
ATOM 1379 C CA . ILE A 1 191 ? 60.603 3.395 -72.127 1.00 58.84 191 ILE A CA 1
ATOM 1380 C C . ILE A 1 191 ? 60.501 2.236 -73.121 1.00 58.84 191 ILE A C 1
ATOM 1382 O O . ILE A 1 191 ? 60.907 1.119 -72.804 1.00 58.84 191 ILE A O 1
ATOM 1386 N N . TYR A 1 192 ? 59.911 2.467 -74.292 1.00 53.78 192 TYR A N 1
ATOM 1387 C CA . TYR A 1 192 ? 59.890 1.475 -75.368 1.00 53.78 192 TYR A CA 1
ATOM 1388 C C . TYR A 1 192 ? 61.185 1.607 -76.180 1.00 53.78 192 TYR A C 1
ATOM 1390 O O . TYR A 1 192 ? 61.468 2.704 -76.649 1.00 53.78 192 TYR A O 1
ATOM 1398 N N . LEU A 1 193 ? 61.948 0.515 -76.330 1.00 55.88 193 LEU A N 1
ATOM 1399 C CA . LEU A 1 193 ? 63.034 0.385 -77.310 1.00 55.88 193 LEU A CA 1
ATOM 1400 C C . LEU A 1 193 ? 62.556 -0.582 -78.406 1.00 55.88 193 LEU A C 1
ATOM 1402 O O . LEU A 1 193 ? 62.312 -1.754 -78.111 1.00 55.88 193 LEU A O 1
ATOM 1406 N N . SER A 1 194 ? 62.386 -0.105 -79.642 1.00 53.00 194 SER A N 1
ATOM 1407 C CA . SER A 1 194 ? 62.007 -0.926 -80.806 1.00 53.00 194 SER A CA 1
ATOM 1408 C C . SER A 1 194 ? 63.068 -0.880 -81.903 1.00 53.00 194 SER A C 1
ATOM 1410 O O . SER A 1 194 ? 63.765 0.120 -82.051 1.00 53.00 194 SER A O 1
ATOM 1412 N N . ASN A 1 195 ? 63.141 -1.951 -82.700 1.00 48.97 195 ASN A N 1
ATOM 1413 C CA . ASN A 1 195 ? 63.963 -2.029 -83.910 1.00 48.97 195 ASN A CA 1
ATOM 1414 C C . ASN A 1 195 ? 63.253 -1.437 -85.156 1.00 48.97 195 ASN A C 1
ATOM 1416 O O . ASN A 1 195 ? 63.685 -1.737 -86.259 1.00 48.97 195 ASN A O 1
ATOM 1420 N N . SER A 1 196 ? 62.191 -0.628 -84.979 1.00 54.09 196 SER A N 1
ATOM 1421 C CA . SER A 1 196 ? 61.383 -0.010 -86.051 1.00 54.09 196 SER A CA 1
ATOM 1422 C C . SER A 1 196 ? 60.730 1.321 -85.624 1.00 54.09 196 SER A C 1
ATOM 1424 O O . SER A 1 196 ? 60.255 1.378 -84.479 1.00 54.09 196 SER A O 1
ATOM 1426 N N . PRO A 1 197 ? 60.636 2.361 -86.494 1.00 57.00 197 PRO A N 1
ATOM 1427 C CA . PRO A 1 197 ? 59.936 3.620 -86.237 1.00 57.00 197 PRO A CA 1
ATOM 1428 C C . PRO A 1 197 ? 58.431 3.426 -86.009 1.00 57.00 197 PRO A C 1
ATOM 1430 O O . PRO A 1 197 ? 57.771 2.756 -86.808 1.00 57.00 197 PRO A O 1
ATOM 1433 N N . PRO A 1 198 ? 57.838 4.036 -84.968 1.00 58.47 198 PRO A N 1
ATOM 1434 C CA . PRO A 1 198 ? 56.393 4.054 -84.787 1.00 58.47 198 PRO A CA 1
ATOM 1435 C C . PRO A 1 198 ? 55.716 4.988 -85.808 1.00 58.47 198 PRO A C 1
ATOM 1437 O O . PRO A 1 198 ? 56.144 6.118 -86.018 1.00 58.47 198 PRO A O 1
ATOM 1440 N N . LEU A 1 199 ? 54.607 4.536 -86.407 1.00 54.34 199 LEU A N 1
ATOM 1441 C CA . LEU A 1 199 ? 53.853 5.242 -87.465 1.00 54.34 199 LEU A CA 1
ATOM 1442 C C . LEU A 1 199 ? 53.173 6.549 -87.025 1.00 54.34 199 LEU A C 1
ATOM 1444 O O . LEU A 1 199 ? 52.630 7.271 -87.859 1.00 54.34 199 LEU A O 1
ATOM 1448 N N . ASN A 1 200 ? 53.138 6.834 -85.727 1.00 57.41 200 ASN A N 1
ATOM 1449 C CA . ASN A 1 200 ? 52.569 8.063 -85.204 1.00 57.41 200 ASN A CA 1
ATOM 1450 C C . ASN A 1 200 ? 53.161 8.375 -83.816 1.00 57.41 200 ASN A C 1
ATOM 1452 O O . ASN A 1 200 ? 52.786 7.736 -82.830 1.00 57.41 200 ASN A O 1
ATOM 1456 N N . PRO A 1 201 ? 54.082 9.341 -83.740 1.00 54.78 201 PRO A N 1
ATOM 1457 C CA . PRO A 1 201 ? 54.723 9.825 -82.523 1.00 54.78 201 PRO A CA 1
ATOM 1458 C C . PRO A 1 201 ? 53.901 10.362 -81.353 1.00 54.78 201 PRO A C 1
ATOM 1460 O O . PRO A 1 201 ? 54.444 10.559 -80.266 1.00 54.78 201 PRO A O 1
ATOM 1463 N N . SER A 1 202 ? 52.647 10.744 -81.569 1.00 52.41 202 SER A N 1
ATOM 1464 C CA . SER A 1 202 ? 52.052 11.855 -80.817 1.00 52.41 202 SER A CA 1
ATOM 1465 C C . SER A 1 202 ? 51.484 11.494 -79.433 1.00 52.41 202 SER A C 1
ATOM 1467 O O . SER A 1 202 ? 50.429 11.999 -79.056 1.00 52.41 202 SER A O 1
ATOM 1469 N N . GLY A 1 203 ? 52.139 10.624 -78.661 1.00 51.88 203 GLY A N 1
ATOM 1470 C CA . GLY A 1 203 ? 51.620 10.234 -77.344 1.00 51.88 203 GLY A CA 1
ATOM 1471 C C . GLY A 1 203 ? 52.580 9.557 -76.372 1.00 51.88 203 GLY A C 1
ATOM 1472 O O . GLY A 1 203 ? 52.129 9.085 -75.333 1.00 51.88 203 GLY A O 1
ATOM 1473 N N . GLY A 1 204 ? 53.881 9.489 -76.658 1.00 56.06 204 GLY A N 1
ATOM 1474 C CA . GLY A 1 204 ? 54.838 8.955 -75.691 1.00 56.06 204 GLY A CA 1
ATOM 1475 C C . GLY A 1 204 ? 56.290 9.151 -76.104 1.00 56.06 204 GLY A C 1
ATOM 1476 O O . GLY A 1 204 ? 56.593 9.316 -77.282 1.00 56.06 204 GLY A O 1
ATOM 1477 N N . ASN A 1 205 ? 57.192 9.096 -75.122 1.00 51.41 205 ASN A N 1
ATOM 1478 C CA . ASN A 1 205 ? 58.642 9.165 -75.317 1.00 51.41 205 ASN A CA 1
ATOM 1479 C C . ASN A 1 205 ? 59.136 7.853 -75.952 1.00 51.41 205 ASN A C 1
ATOM 1481 O O . ASN A 1 205 ? 59.739 7.011 -75.285 1.00 51.41 205 ASN A O 1
ATOM 1485 N N . THR A 1 206 ? 58.810 7.611 -77.218 1.00 54.00 206 THR A N 1
ATOM 1486 C CA . THR A 1 206 ? 59.199 6.388 -77.923 1.00 54.00 206 THR A CA 1
ATOM 1487 C C . THR A 1 206 ? 60.568 6.580 -78.554 1.00 54.00 206 THR A C 1
ATOM 1489 O O . THR A 1 206 ? 60.737 7.463 -79.392 1.00 54.00 206 THR A O 1
ATOM 1492 N N . TRP A 1 207 ? 61.527 5.751 -78.153 1.00 57.22 207 TRP A N 1
ATOM 1493 C CA . TRP A 1 207 ? 62.872 5.719 -78.717 1.00 57.22 207 TRP A CA 1
ATOM 1494 C C . TRP A 1 207 ? 62.973 4.475 -79.595 1.00 57.22 207 TRP A C 1
ATOM 1496 O O . TRP A 1 207 ? 62.667 3.370 -79.146 1.00 57.22 207 TRP A O 1
ATOM 1506 N N . TRP A 1 208 ? 63.395 4.626 -80.844 1.00 54.81 208 TRP A N 1
ATOM 1507 C CA . TRP A 1 208 ? 63.579 3.483 -81.736 1.00 54.81 208 TRP A CA 1
ATOM 1508 C C . TRP A 1 208 ? 64.915 3.554 -82.467 1.00 54.81 208 TRP A C 1
ATOM 1510 O O . TRP A 1 208 ? 65.505 4.621 -82.637 1.00 54.81 208 TRP A O 1
ATOM 1520 N N . LEU A 1 209 ? 65.378 2.382 -82.885 1.00 54.25 209 LEU A N 1
ATOM 1521 C CA . LEU A 1 209 ? 66.506 2.156 -83.781 1.00 54.25 209 LEU A CA 1
ATOM 1522 C C . LEU A 1 209 ? 65.931 1.423 -85.001 1.00 54.25 209 LEU A C 1
ATOM 1524 O O . LEU A 1 209 ? 65.065 0.592 -84.791 1.00 54.25 209 LEU A O 1
ATOM 1528 N N . GLU A 1 210 ? 66.355 1.643 -86.247 1.00 51.91 210 GLU A N 1
ATOM 1529 C CA . GLU A 1 210 ? 66.048 0.673 -87.320 1.00 51.91 210 GLU A CA 1
ATOM 1530 C C . GLU A 1 210 ? 67.176 0.577 -88.351 1.00 51.91 210 GLU A C 1
ATOM 1532 O O . GLU A 1 210 ? 67.835 1.564 -88.679 1.00 51.91 210 GLU A O 1
ATOM 1537 N N . ASP A 1 211 ? 67.414 -0.663 -88.778 1.00 53.66 211 ASP A N 1
ATOM 1538 C CA . ASP A 1 211 ? 68.539 -1.143 -89.579 1.00 53.66 211 ASP A CA 1
ATOM 1539 C C . ASP A 1 211 ? 68.234 -1.030 -91.086 1.00 53.66 211 ASP A C 1
ATOM 1541 O O . ASP A 1 211 ? 67.191 -1.491 -91.548 1.00 53.66 211 ASP A O 1
ATOM 1545 N N . MET A 1 212 ? 69.125 -0.411 -91.868 1.00 54.03 212 MET A N 1
ATOM 1546 C CA . MET A 1 212 ? 68.835 0.014 -93.250 1.00 54.03 212 MET A CA 1
ATOM 1547 C C . MET A 1 212 ? 68.833 -1.108 -94.310 1.00 54.03 212 MET A C 1
ATOM 1549 O O . MET A 1 212 ? 68.479 -0.830 -95.455 1.00 54.03 212 MET A O 1
ATOM 1553 N N . GLY A 1 213 ? 69.199 -2.352 -93.973 1.00 49.53 213 GLY A N 1
ATOM 1554 C CA . GLY A 1 213 ? 69.304 -3.467 -94.930 1.00 49.53 213 GLY A CA 1
ATOM 1555 C C . GLY A 1 213 ? 70.359 -3.266 -96.042 1.00 49.53 213 GLY A C 1
ATOM 1556 O O . GLY A 1 213 ? 70.767 -2.151 -96.360 1.00 49.53 213 GLY A O 1
ATOM 1557 N N . GLU A 1 214 ? 70.838 -4.351 -96.664 1.00 58.28 214 GLU A N 1
ATOM 1558 C CA . GLU A 1 214 ? 71.754 -4.255 -97.819 1.00 58.28 214 GLU A CA 1
ATOM 1559 C C . GLU A 1 214 ? 70.979 -4.040 -99.137 1.00 58.28 214 GLU A C 1
ATOM 1561 O O . GLU A 1 214 ? 70.044 -4.782 -99.442 1.00 58.28 214 GLU A O 1
ATOM 1566 N N . THR A 1 215 ? 71.382 -3.056 -99.955 1.00 51.28 215 THR A N 1
ATOM 1567 C CA . THR A 1 215 ? 70.855 -2.827 -101.321 1.00 51.28 215 THR A CA 1
ATOM 1568 C C . THR A 1 215 ? 71.980 -2.918 -102.375 1.00 51.28 215 THR A C 1
ATOM 1570 O O . THR A 1 215 ? 73.144 -2.707 -102.029 1.00 51.28 215 THR A O 1
ATOM 1573 N N . PRO A 1 216 ? 71.687 -3.299 -103.643 1.00 50.22 216 PRO A N 1
ATOM 1574 C CA . PRO A 1 216 ? 72.709 -3.715 -104.608 1.00 50.22 216 PRO A CA 1
ATOM 1575 C C . PRO A 1 216 ? 73.430 -2.548 -105.309 1.00 50.22 216 PRO A C 1
ATOM 1577 O O . PRO A 1 216 ? 72.813 -1.556 -105.682 1.00 50.22 216 PRO A O 1
ATOM 1580 N N . ASP A 1 217 ? 74.738 -2.748 -105.507 1.00 59.75 217 ASP A N 1
ATOM 1581 C CA . ASP A 1 217 ? 75.715 -2.052 -106.369 1.00 59.75 217 ASP A CA 1
ATOM 1582 C C . ASP A 1 217 ? 75.439 -0.589 -106.764 1.00 59.75 217 ASP A C 1
ATOM 1584 O O . ASP A 1 217 ? 75.258 -0.286 -107.937 1.00 59.75 217 ASP A O 1
ATOM 1588 N N . LEU A 1 218 ? 75.491 0.323 -105.790 1.00 46.69 218 LEU A N 1
ATOM 1589 C CA . LEU A 1 218 ? 76.196 1.607 -105.912 1.00 46.69 218 LEU A CA 1
ATOM 1590 C C . LEU A 1 218 ? 76.779 1.937 -104.526 1.00 46.69 218 LEU A C 1
ATOM 1592 O O . LEU A 1 218 ? 76.054 2.250 -103.587 1.00 46.69 218 LEU A O 1
ATOM 1596 N N . GLY A 1 219 ? 78.091 1.757 -104.374 1.00 57.03 219 GLY A N 1
ATOM 1597 C CA . GLY A 1 219 ? 78.768 1.642 -103.079 1.00 57.03 219 GLY A CA 1
ATOM 1598 C C . GLY A 1 219 ? 78.705 2.857 -102.136 1.00 57.03 219 GLY A C 1
ATOM 1599 O O . GLY A 1 219 ? 79.103 3.959 -102.506 1.00 57.03 219 GLY A O 1
ATOM 1600 N N . GLY A 1 220 ? 78.339 2.559 -100.877 1.00 48.06 220 GLY A N 1
ATOM 1601 C CA . GLY A 1 220 ? 78.647 3.297 -99.638 1.00 48.06 220 GLY A CA 1
ATOM 1602 C C . GLY A 1 220 ? 77.428 3.951 -98.966 1.00 48.06 220 GLY A C 1
ATOM 1603 O O . GLY A 1 220 ? 76.985 4.991 -99.423 1.00 48.06 220 GLY A O 1
ATOM 1604 N N . GLY A 1 221 ? 76.825 3.483 -97.866 1.00 52.00 221 GLY A N 1
ATOM 1605 C CA . GLY A 1 221 ? 77.082 2.360 -96.958 1.00 52.00 221 GLY A CA 1
ATOM 1606 C C . GLY A 1 221 ? 76.643 2.728 -95.522 1.00 52.00 221 GLY A C 1
ATOM 1607 O O . GLY A 1 221 ? 77.451 3.284 -94.796 1.00 52.00 221 GLY A O 1
ATOM 1608 N N . GLY A 1 222 ? 75.376 2.448 -95.172 1.00 50.44 222 GLY A N 1
ATOM 1609 C CA . GLY A 1 222 ? 74.754 2.262 -93.833 1.00 50.44 222 GLY A CA 1
ATOM 1610 C C . GLY A 1 222 ? 75.091 3.183 -92.639 1.00 50.44 222 GLY A C 1
ATOM 1611 O O . GLY A 1 222 ? 76.207 3.162 -92.131 1.00 50.44 222 GLY A O 1
ATOM 1612 N N . GLY A 1 223 ? 74.087 3.885 -92.086 1.00 52.22 223 GLY A N 1
ATOM 1613 C CA . GLY A 1 223 ? 74.176 4.655 -90.830 1.00 52.22 223 GLY A CA 1
ATOM 1614 C C . GLY A 1 223 ? 73.027 4.355 -89.851 1.00 52.22 223 GLY A C 1
ATOM 1615 O O . GLY A 1 223 ? 71.942 3.966 -90.271 1.00 52.22 223 GLY A O 1
ATOM 1616 N N . LEU A 1 224 ? 73.273 4.527 -88.544 1.00 54.97 224 LEU A N 1
ATOM 1617 C CA . LEU A 1 224 ? 72.280 4.375 -87.469 1.00 54.97 224 LEU A CA 1
ATOM 1618 C C . LEU A 1 224 ? 71.604 5.724 -87.180 1.00 54.97 224 LEU A C 1
ATOM 1620 O O . LEU A 1 224 ? 72.282 6.675 -86.794 1.00 54.97 224 LEU A O 1
ATOM 1624 N N . ILE A 1 225 ? 70.278 5.795 -87.311 1.00 56.25 225 ILE A N 1
ATOM 1625 C CA . ILE A 1 225 ? 69.475 6.967 -86.932 1.00 56.25 225 ILE A CA 1
ATOM 1626 C C . ILE A 1 225 ? 68.871 6.734 -85.544 1.00 56.25 225 ILE A C 1
ATOM 1628 O O . ILE A 1 225 ? 68.262 5.693 -85.298 1.00 56.25 225 ILE A O 1
ATOM 1632 N N . ILE A 1 226 ? 69.015 7.715 -84.649 1.00 57.41 226 ILE A N 1
ATOM 1633 C CA . ILE A 1 226 ? 68.260 7.791 -83.391 1.00 57.41 226 ILE A CA 1
ATOM 1634 C C . ILE A 1 226 ? 67.155 8.823 -83.608 1.00 57.41 226 ILE A C 1
ATOM 1636 O O . ILE A 1 226 ? 67.440 10.011 -83.743 1.00 57.41 226 ILE A O 1
ATOM 1640 N N . GLY A 1 227 ? 65.907 8.367 -83.686 1.00 57.16 227 GLY A N 1
ATOM 1641 C CA . GLY A 1 227 ? 64.740 9.234 -83.853 1.00 57.16 227 GLY A CA 1
ATOM 1642 C C . GLY A 1 227 ? 64.030 9.504 -82.527 1.00 57.16 227 GLY A C 1
ATOM 1643 O O . GLY A 1 227 ? 63.891 8.599 -81.702 1.00 57.16 227 GLY A O 1
ATOM 1644 N N . ASN A 1 228 ? 63.554 10.739 -82.338 1.00 57.59 228 ASN A N 1
ATOM 1645 C CA . ASN A 1 228 ? 62.548 11.085 -81.336 1.00 57.59 228 ASN A CA 1
ATOM 1646 C C . ASN A 1 228 ? 61.277 11.530 -82.059 1.00 57.59 228 ASN A C 1
ATOM 1648 O O . ASN A 1 228 ? 61.301 12.349 -82.969 1.00 57.59 228 ASN A O 1
ATOM 1652 N N . ALA A 1 229 ? 60.165 10.978 -81.615 1.00 53.78 229 ALA A N 1
ATOM 1653 C CA . ALA A 1 229 ? 58.835 11.207 -82.133 1.00 53.78 229 ALA A CA 1
ATOM 1654 C C . ALA A 1 229 ? 58.306 12.631 -81.800 1.00 53.78 229 ALA A C 1
ATOM 1656 O O . ALA A 1 229 ? 57.509 13.209 -82.531 1.00 53.78 229 ALA A O 1
ATOM 1657 N N . SER A 1 230 ? 58.748 13.221 -80.690 1.00 54.91 230 SER A N 1
ATOM 1658 C CA . SER A 1 230 ? 58.132 14.421 -80.101 1.00 54.91 230 SER A CA 1
ATOM 1659 C C . SER A 1 230 ? 58.508 15.772 -80.752 1.00 54.91 230 SER A C 1
ATOM 1661 O O . SER A 1 230 ? 58.211 16.812 -80.162 1.00 54.91 230 SER A O 1
ATOM 1663 N N . MET A 1 231 ? 59.182 15.800 -81.902 1.00 53.53 231 MET A N 1
ATOM 1664 C CA . MET A 1 231 ? 59.733 17.030 -82.501 1.00 53.53 231 MET A CA 1
ATOM 1665 C C . MET A 1 231 ? 58.989 17.361 -83.804 1.00 53.53 231 MET A C 1
ATOM 1667 O O . MET A 1 231 ? 58.582 16.449 -84.522 1.00 53.53 231 MET A O 1
ATOM 1671 N N . ALA A 1 232 ? 58.739 18.646 -84.070 1.00 55.59 232 ALA A N 1
ATOM 1672 C CA . ALA A 1 232 ? 58.122 19.089 -85.320 1.00 55.59 232 ALA A CA 1
ATOM 1673 C C . ALA A 1 232 ? 59.120 18.947 -86.482 1.00 55.59 232 ALA A C 1
ATOM 1675 O O . ALA A 1 232 ? 60.331 18.998 -86.262 1.00 55.59 232 ALA A O 1
ATOM 1676 N N . ASP A 1 233 ? 58.613 18.776 -87.706 1.00 51.88 233 ASP A N 1
ATOM 1677 C CA . ASP A 1 233 ? 59.445 18.792 -88.912 1.00 51.88 233 ASP A CA 1
ATOM 1678 C C . ASP A 1 233 ? 60.280 20.100 -88.926 1.00 51.88 233 ASP A C 1
ATOM 1680 O O . ASP A 1 233 ? 59.705 21.178 -88.785 1.00 51.88 233 ASP A O 1
ATOM 1684 N N . ASP A 1 234 ? 61.611 19.986 -89.059 1.00 53.09 234 ASP A N 1
ATOM 1685 C CA . ASP A 1 234 ? 62.655 21.044 -89.058 1.00 53.09 234 ASP A CA 1
ATOM 1686 C C . ASP A 1 234 ? 63.371 21.390 -87.724 1.00 53.09 234 ASP A C 1
ATOM 1688 O O . ASP A 1 234 ? 64.266 22.241 -87.724 1.00 53.09 234 ASP A O 1
ATOM 1692 N N . ASP A 1 235 ? 63.088 20.718 -86.599 1.00 52.53 235 ASP A N 1
ATOM 1693 C CA . ASP A 1 235 ? 63.909 20.879 -85.381 1.00 52.53 235 ASP A CA 1
ATOM 1694 C C . ASP A 1 235 ? 65.181 19.999 -85.424 1.00 52.53 235 ASP A C 1
ATOM 1696 O O . ASP A 1 235 ? 65.164 18.808 -85.101 1.00 52.53 235 ASP A O 1
ATOM 1700 N N . ASP A 1 236 ? 66.313 20.602 -85.793 1.00 56.84 236 ASP A N 1
ATOM 1701 C CA . ASP A 1 236 ? 67.618 19.931 -85.859 1.00 56.84 236 ASP A CA 1
ATOM 1702 C C . ASP A 1 236 ? 68.232 19.642 -84.472 1.00 56.84 236 ASP A C 1
ATOM 1704 O O . ASP A 1 236 ? 68.336 20.506 -83.592 1.00 56.84 236 ASP A O 1
ATOM 1708 N N . VAL A 1 237 ? 68.746 18.418 -84.302 1.00 56.91 237 VAL A N 1
ATOM 1709 C CA . VAL A 1 237 ? 69.542 17.993 -83.138 1.00 56.91 237 VAL A CA 1
ATOM 1710 C C . VAL A 1 237 ? 71.006 18.391 -83.362 1.00 56.91 237 VAL A C 1
ATOM 1712 O O . VAL A 1 237 ? 71.790 17.650 -83.953 1.00 56.91 237 VAL A O 1
ATOM 1715 N N . TRP A 1 238 ? 71.390 19.585 -82.907 1.00 44.16 238 TRP A N 1
ATOM 1716 C CA . TRP A 1 238 ? 72.752 20.102 -83.082 1.00 44.16 238 TRP A CA 1
ATOM 1717 C C . TRP A 1 238 ? 73.748 19.484 -82.087 1.00 44.16 238 TRP A C 1
ATOM 1719 O O . TRP A 1 238 ? 73.639 19.680 -80.875 1.00 44.16 238 TRP A O 1
ATOM 1729 N N . PHE A 1 239 ? 74.786 18.819 -82.602 1.00 55.41 239 PHE A N 1
ATOM 1730 C CA . PHE A 1 239 ? 76.025 18.547 -81.866 1.00 55.41 239 PHE A CA 1
ATOM 1731 C C . PHE A 1 239 ? 77.034 19.655 -82.197 1.00 55.41 239 PHE A C 1
ATOM 1733 O O . PHE A 1 239 ? 77.357 19.871 -83.362 1.00 55.41 239 PHE A O 1
ATOM 1740 N N . ALA A 1 240 ? 77.509 20.395 -81.194 1.00 45.12 240 ALA A N 1
ATOM 1741 C CA . ALA A 1 240 ? 78.455 21.489 -81.409 1.00 45.12 240 ALA A CA 1
ATOM 1742 C C . ALA A 1 240 ? 79.859 20.961 -81.767 1.00 45.12 240 ALA A C 1
ATOM 1744 O O . ALA A 1 240 ? 80.407 20.128 -81.044 1.00 45.12 240 ALA A O 1
ATOM 1745 N N . GLU A 1 241 ? 80.462 21.473 -82.843 1.00 51.88 241 GLU A N 1
ATOM 1746 C CA . GLU A 1 241 ? 81.865 21.209 -83.182 1.00 51.88 241 GLU A CA 1
ATOM 1747 C C . GLU A 1 241 ? 82.783 22.126 -82.346 1.00 51.88 241 GLU A C 1
ATOM 1749 O O . GLU A 1 241 ? 82.622 23.348 -82.348 1.00 51.88 241 GLU A O 1
ATOM 1754 N N . LEU A 1 242 ? 83.725 21.544 -81.594 1.00 54.03 242 LEU A N 1
ATOM 1755 C CA . LEU A 1 242 ? 84.803 22.284 -80.927 1.00 54.03 242 LEU A CA 1
ATOM 1756 C C . LEU A 1 242 ? 85.934 22.562 -81.930 1.00 54.03 242 LEU A C 1
ATOM 1758 O O . LEU A 1 242 ? 86.492 21.616 -82.485 1.00 54.03 242 LEU A O 1
ATOM 1762 N N . THR A 1 243 ? 86.332 23.829 -82.076 1.00 51.69 243 THR A N 1
ATOM 1763 C CA . THR A 1 243 ? 87.733 24.176 -82.389 1.00 51.69 243 THR A CA 1
ATOM 1764 C C . THR A 1 243 ? 88.569 24.189 -81.123 1.00 51.69 243 THR A C 1
ATOM 1766 O O . THR A 1 243 ? 88.080 24.789 -80.136 1.00 51.69 243 THR A O 1
#

pLDDT: mean 77.47, std 18.18, range [44.16, 98.5]

Foldseek 3Di:
DDDDDDDDDPVNVVVVVVVVVVVVVVVVVVVVVVVVLVPDPPPSPVDDCVNVVHDDPVNVVVVVVVVVVVVCVVVPPVVVDDDPVRVVVVVPQDVPDDPQAQPDQWDDDPPDDIPGAPDSDRDDDDDADVQWDWDADPVVRDIDIDRNDPDDDDPADPDQDQPDPHHDADPDQPGHGDDAHNVNVVVVDDADEEQDDDPAQDDDFHWYWHWDDDDDDDDDDDDIDTDTRPDDPPDDDDDDDDD

Sequence (243 aa):
MAFIPRLITKFLDLANLQRHNDNFSDIQTELDKHDLHVANKNNPHDVTAAQIGAETPIGAQSKATAVQNNLDTHTSNTGIHTTQTEKDKLADISAGAEVNQNAFSKVSVAGQSDVDAESKTDTLNIAGGIGITVTTNPTTDTVTITATGTAAPGAHASTHVTGGSDVIPDAIANGNSGLMSGEDKADMAKIYLSNSPPLNPSGGNTWWLEDMGETPDLGGGGGLIIGNASMADDDDVWFAELT

Secondary structure (DSSP, 8-state):
---------HHHHHHHHHHHHHHHHHHHHHHHHHHHHHH--S-TT---TTTTTPPPHHHHHHHHHHHHHHHHHHHH-TTS---HHHHHHHHTS-TT--SS--S-SEE--TTS--EE--SSS--------TTEEEEEETTTTEEEEEE--S-PPP---SS--TTSSSPPS--STT-SSSSS-HHHHHHTS--EEESS--S--TTS-EEE-------SSS--------EETTS-TT---PPPPP-